Protein AF-C5NNB0-F1 (afdb_monomer_lite)

Radius of gyration: 29.85 Å; chains: 1; bounding box: 109×72×66 Å

pLDDT: mean 82.15, std 13.31, range [29.88, 94.44]

Foldseek 3Di:
DDDDDDDDPDPPVVVVVVVVVVQVVVQVVCCVPANVQWHDDPNWIDFLNHTADVPGDPNNRLVVLQVPDDLQVLVVQLVCLLCVQLPDDPVLVVLVVLLVLLPDDDPVRLVVVLVVCVPPPVCVVVNVSSVVSNVCQVPDPDHNVRSVVVSVVVSLVSCVVSVVVSLVSLLVSQVSSCRSNVHPVSSVCSVLLSLLSRPPDDDPSVVVSVVVLQVLLLVLQVVLQVLQVVLLVVVVVLVCVVPPDKDFDDWDWDRDRFKIKIKTWIWHQDPVRDIFIKIWMWMWGADRSSSSSSKTATQWIAIGGPPDPDGLIQGCGRLDISNCSVVVVSVVVVSVSVVVSVD

Organism: Photobacterium damsela subsp. piscicida (NCBI:txid38294)

Sequence (343 aa):
MIKFLAPVIIVAATGLVGLVNKDAIYEKYLQTQVNKNLVIETGSTKYCGHVIKDNETPEQLVNRVKQQFNGAAAFRQVIDIYENILHDTDEIEAITKKIRDWGWQGDDSLVEDIAKYKDDPYQQDYLAELIALQDYRKSASHNKDELIKERDSLRDALYLAKKPQLEKDISNAISQFSCELDDESFNQEADVILASLNPTLSGEEKKHLEEIVKKRTVQGLKNASVPLETFTKKFYELINDAVAEIKILDSETIVKDQTITNTLSVVSTNSFGKKQRFEVGCVAYAVGINPIFGSASIFNCFFRKSGETLGDSIYLHDLMLVEEFDDENQWNKVKKEVLKEFK

Secondary structure (DSSP, 8-state):
---------SSSHHHHHHHHHHHHHHHHHHHHHT-TTEEEETTEEEETTEEPPTT--HHHHHHHHHHH--HHHHHHHHHHHHHHHSPPPHHHHHHHHHHHHT-SS-HHHHHHHHHHHTT-TT-HHHHHHHHHHHHHHHH-SS-HHHHHHHHH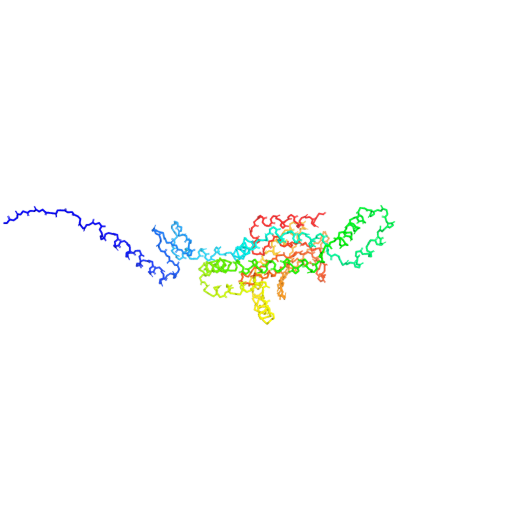HHHHHHHHHHHHHHHHHHHHHHHHHHHHHT-TTHHHHHHHHHHHT-TT--HHHHHHHHHHHHHHHHHHHHHTHHHHHHHHHHHHHHHHHHH--EEEEEEEEEEETTEEEEEEEEEEE-TTS-EEEEEEEEEEEE-TTGGGTT-EEEEEEEEEETT-S--EEEE-TTS-BGGGTT-HHHHHHHHHHHHHHT-

Structure (mmCIF, N/CA/C/O backbone):
data_AF-C5NNB0-F1
#
_entry.id   AF-C5NNB0-F1
#
loop_
_atom_site.group_PDB
_atom_site.id
_atom_site.type_symbol
_atom_site.label_atom_id
_atom_site.label_alt_id
_atom_site.label_comp_id
_atom_site.label_asym_id
_atom_site.label_entity_id
_atom_site.label_seq_id
_atom_site.pdbx_PDB_ins_code
_atom_site.Cartn_x
_atom_site.Cartn_y
_atom_site.Cartn_z
_atom_site.occupancy
_atom_site.B_iso_or_equiv
_atom_site.auth_seq_id
_atom_site.auth_comp_id
_atom_site.auth_asym_id
_atom_site.auth_atom_id
_atom_site.pdbx_PDB_model_num
ATOM 1 N N . MET A 1 1 ? -74.994 38.726 -21.946 1.00 32.72 1 MET A N 1
ATOM 2 C CA . MET A 1 1 ? -74.779 38.056 -20.649 1.00 32.72 1 MET A CA 1
ATOM 3 C C . MET A 1 1 ? -74.599 36.566 -20.933 1.00 32.72 1 MET A C 1
ATOM 5 O O . MET A 1 1 ? -75.476 35.986 -21.551 1.00 32.72 1 MET A O 1
ATOM 9 N N . ILE A 1 2 ? -73.417 36.046 -20.578 1.00 39.19 2 ILE A N 1
ATOM 10 C CA . ILE A 1 2 ? -72.938 34.646 -20.550 1.00 39.19 2 ILE A CA 1
ATOM 11 C C . ILE A 1 2 ? -73.029 33.815 -21.851 1.00 39.19 2 ILE A C 1
ATOM 13 O O . ILE A 1 2 ? -74.087 33.332 -22.238 1.00 39.19 2 ILE A O 1
ATOM 17 N N . LYS A 1 3 ? -71.851 33.517 -22.424 1.00 32.22 3 LYS A N 1
ATOM 18 C CA . LYS A 1 3 ? -71.522 32.222 -23.045 1.00 32.22 3 LYS A CA 1
ATOM 19 C C . LYS A 1 3 ? -70.111 31.814 -22.603 1.00 32.22 3 LYS A C 1
ATOM 21 O O . LYS A 1 3 ? -69.157 32.549 -22.830 1.00 32.22 3 LYS A O 1
ATOM 26 N N . PHE A 1 4 ? -70.025 30.666 -21.935 1.00 44.75 4 PHE A N 1
ATOM 27 C CA . PHE A 1 4 ? -68.800 29.917 -21.653 1.00 44.75 4 PHE A CA 1
ATOM 28 C C . PHE A 1 4 ? -68.125 29.482 -22.962 1.00 44.75 4 PHE A C 1
ATOM 30 O O . PHE A 1 4 ? -68.842 29.040 -23.854 1.00 44.75 4 PHE A O 1
ATOM 37 N N . LEU A 1 5 ? -66.786 29.517 -23.032 1.00 29.88 5 LEU A N 1
ATOM 38 C CA . LEU A 1 5 ? -65.960 28.460 -23.642 1.00 29.88 5 LEU A CA 1
ATOM 39 C C . LEU A 1 5 ? -64.458 28.724 -23.395 1.00 29.88 5 LEU A C 1
ATOM 41 O O . LEU A 1 5 ? -63.857 29.553 -24.068 1.00 29.88 5 LEU A O 1
ATOM 45 N N . ALA A 1 6 ? -63.888 28.027 -22.411 1.00 33.88 6 ALA A N 1
ATOM 46 C CA . ALA A 1 6 ? -62.542 27.431 -22.415 1.00 33.88 6 ALA A CA 1
ATOM 47 C C . ALA A 1 6 ? -62.280 26.821 -21.021 1.00 33.88 6 ALA A C 1
ATOM 49 O O . ALA A 1 6 ? -61.880 27.529 -20.095 1.00 33.88 6 ALA A O 1
ATOM 50 N N . PRO A 1 7 ? -62.583 25.527 -20.834 1.00 39.59 7 PRO A N 1
ATOM 51 C CA . PRO A 1 7 ? -62.215 24.769 -19.651 1.00 39.59 7 PRO A CA 1
ATOM 52 C C . PRO A 1 7 ? -60.831 24.117 -19.842 1.00 39.59 7 PRO A C 1
ATOM 54 O O . PRO A 1 7 ? -60.492 23.696 -20.943 1.00 39.59 7 PRO A O 1
ATOM 57 N N . VAL A 1 8 ? -60.115 23.935 -18.727 1.00 41.56 8 VAL A N 1
ATOM 58 C CA . VAL A 1 8 ? -58.940 23.051 -18.561 1.00 41.56 8 VAL A CA 1
ATOM 59 C C . VAL A 1 8 ? -57.610 23.592 -19.122 1.00 41.56 8 VAL A C 1
ATOM 61 O O . VAL A 1 8 ? -57.552 24.221 -20.167 1.00 41.56 8 VAL A O 1
ATOM 64 N N . ILE A 1 9 ? -56.526 23.266 -18.405 1.00 39.88 9 ILE A N 1
ATOM 65 C CA . ILE A 1 9 ? -55.104 23.595 -18.632 1.00 39.88 9 ILE A CA 1
ATOM 66 C C . ILE A 1 9 ? -54.639 24.909 -17.978 1.00 39.88 9 ILE A C 1
ATOM 68 O O . ILE A 1 9 ? -54.278 25.826 -18.690 1.00 39.88 9 ILE A O 1
ATOM 72 N N . ILE A 1 10 ? -54.599 24.979 -16.633 1.00 34.97 10 ILE A N 1
ATOM 73 C CA . ILE A 1 10 ? -53.409 25.380 -15.827 1.00 34.97 10 ILE A CA 1
ATOM 74 C C . ILE A 1 10 ? -53.537 24.768 -14.407 1.00 34.97 10 ILE A C 1
ATOM 76 O O . ILE A 1 10 ? -53.545 25.462 -13.400 1.00 34.97 10 ILE A O 1
ATOM 80 N N . VAL A 1 11 ? -53.680 23.445 -14.299 1.00 37.16 11 VAL A N 1
ATOM 81 C CA . VAL A 1 11 ? -53.435 22.708 -13.036 1.00 37.16 11 VAL A CA 1
ATOM 82 C C . VAL A 1 11 ? -52.660 21.444 -13.401 1.00 37.16 11 VAL A C 1
ATOM 84 O O . VAL A 1 11 ? -53.158 20.330 -13.347 1.00 37.16 11 VAL A O 1
ATOM 87 N N . ALA A 1 12 ? -51.457 21.656 -13.922 1.00 36.81 12 ALA A N 1
ATOM 88 C CA . ALA A 1 12 ? -50.467 20.608 -14.189 1.00 36.81 12 ALA A CA 1
ATOM 89 C C . ALA A 1 12 ? -49.038 21.183 -14.192 1.00 36.81 12 ALA A C 1
ATOM 91 O O . ALA A 1 12 ? -48.089 20.469 -13.898 1.00 36.81 12 ALA A O 1
ATOM 92 N N . ALA A 1 13 ? -48.879 22.494 -14.428 1.00 37.06 13 ALA A N 1
ATOM 93 C CA . ALA A 1 13 ? -47.578 23.168 -14.396 1.00 37.06 13 ALA A CA 1
ATOM 94 C C . ALA A 1 13 ? -47.176 23.738 -13.016 1.00 37.06 13 ALA A C 1
ATOM 96 O O . ALA A 1 13 ? -46.007 24.030 -12.807 1.00 37.06 13 ALA A O 1
ATOM 97 N N . THR A 1 14 ? -48.091 23.871 -12.047 1.00 39.66 14 THR A N 1
ATOM 98 C CA . THR A 1 14 ? -47.769 24.382 -10.693 1.00 39.66 14 THR A CA 1
ATOM 99 C C . THR A 1 14 ? -47.476 23.283 -9.667 1.00 39.66 14 THR A C 1
ATOM 101 O O . THR A 1 14 ? -46.858 23.563 -8.644 1.00 39.66 14 THR A O 1
ATOM 104 N N . GLY A 1 15 ? -47.847 22.027 -9.946 1.00 35.34 15 GLY A N 1
ATOM 105 C CA . GLY A 1 15 ? -47.514 20.884 -9.085 1.00 35.34 15 GLY A CA 1
ATOM 106 C C . GLY A 1 15 ? -46.036 20.494 -9.160 1.00 35.34 15 GLY A C 1
ATOM 107 O O . GLY A 1 15 ? -45.411 20.246 -8.135 1.00 35.34 15 GLY A O 1
ATOM 108 N N . LEU A 1 16 ? -45.452 20.526 -10.362 1.00 41.12 16 LEU A N 1
ATOM 109 C CA . LEU A 1 16 ? -44.034 20.217 -10.580 1.00 41.12 16 LEU A CA 1
ATOM 110 C C . LEU A 1 16 ? -43.108 21.313 -10.035 1.00 41.12 16 LEU A C 1
ATOM 112 O O . LEU A 1 16 ? -42.125 20.998 -9.378 1.00 41.12 16 LEU A O 1
ATOM 116 N N . VAL A 1 17 ? -43.452 22.594 -10.209 1.00 42.84 17 VAL A N 1
ATOM 117 C CA . VAL A 1 17 ? -42.653 23.709 -9.659 1.00 42.84 17 VAL A CA 1
ATOM 118 C C . VAL A 1 17 ? -42.715 23.742 -8.122 1.00 42.84 17 VAL A C 1
ATOM 120 O O . VAL A 1 17 ? -41.730 24.079 -7.470 1.00 42.84 17 VAL A O 1
ATOM 123 N N . GLY A 1 18 ? -43.847 23.347 -7.525 1.00 45.03 18 GLY A N 1
ATOM 124 C CA . GLY A 1 18 ? -44.001 23.234 -6.071 1.00 45.03 18 GLY A CA 1
ATOM 125 C C . GLY A 1 18 ? -43.240 22.056 -5.448 1.00 45.03 18 GLY A C 1
ATOM 126 O O . GLY A 1 18 ? -42.691 22.206 -4.360 1.00 45.03 18 GLY A O 1
ATOM 127 N N . LEU A 1 19 ? -43.168 20.912 -6.138 1.00 51.91 19 LEU A N 1
ATOM 128 C CA . LEU A 1 19 ? -42.376 19.751 -5.708 1.00 51.91 19 LEU A CA 1
ATOM 129 C C . LEU A 1 19 ? -40.869 20.024 -5.820 1.00 51.91 19 LEU A C 1
ATOM 131 O O . LEU A 1 19 ? -40.153 19.848 -4.841 1.00 51.91 19 LEU A O 1
ATOM 135 N N . VAL A 1 20 ? -40.414 20.571 -6.955 1.00 57.69 20 VAL A N 1
ATOM 136 C CA . VAL A 1 20 ? -38.998 20.918 -7.181 1.00 57.69 20 VAL A CA 1
ATOM 137 C C . VAL A 1 20 ? -38.497 21.948 -6.159 1.00 57.69 20 VAL A C 1
ATOM 139 O O . VAL A 1 20 ? -37.402 21.807 -5.621 1.00 57.69 20 VAL A O 1
ATOM 142 N N . ASN A 1 21 ? -39.310 22.954 -5.817 1.00 62.78 21 ASN A N 1
ATOM 143 C CA . ASN A 1 21 ? -38.933 23.934 -4.794 1.00 62.78 21 ASN A CA 1
ATOM 144 C C . ASN A 1 21 ? -38.933 23.355 -3.374 1.00 62.78 21 ASN A C 1
ATOM 146 O O . ASN A 1 21 ? -38.150 23.804 -2.541 1.00 62.78 21 ASN A O 1
ATOM 150 N N . LYS A 1 22 ? -39.796 22.377 -3.072 1.00 71.25 22 LYS A N 1
ATOM 151 C CA . LYS A 1 22 ? -39.824 21.737 -1.751 1.00 71.25 22 LYS A CA 1
ATOM 152 C C . LYS A 1 22 ? -38.571 20.895 -1.523 1.00 71.25 22 LYS A C 1
ATOM 154 O O . LYS A 1 22 ? -37.980 21.004 -0.450 1.00 71.25 22 LYS A O 1
ATOM 159 N N . ASP A 1 23 ? -38.161 20.122 -2.524 1.00 74.94 23 ASP A N 1
ATOM 160 C CA . ASP A 1 23 ? -36.953 19.300 -2.444 1.00 74.94 23 ASP A CA 1
ATOM 161 C C . ASP A 1 23 ? -35.710 20.187 -2.319 1.00 74.94 23 ASP A C 1
ATOM 163 O O . ASP A 1 23 ? -34.909 19.976 -1.418 1.00 74.94 23 ASP A O 1
ATOM 167 N N . ALA A 1 24 ? -35.615 21.278 -3.089 1.00 78.12 24 ALA A N 1
ATOM 168 C CA . ALA A 1 24 ? -34.512 22.235 -2.968 1.00 78.12 24 ALA A CA 1
ATOM 169 C C . ALA A 1 24 ? -34.447 22.932 -1.590 1.00 78.12 24 ALA A C 1
ATOM 171 O O . ALA A 1 24 ? -33.365 23.147 -1.041 1.00 78.12 24 ALA A O 1
ATOM 172 N N . ILE A 1 25 ? -35.596 23.294 -1.002 1.00 81.50 25 ILE A N 1
ATOM 173 C CA . ILE A 1 25 ? -35.652 23.890 0.345 1.00 81.50 25 ILE A CA 1
ATOM 174 C C . ILE A 1 25 ? -35.250 22.862 1.408 1.00 81.50 25 ILE A C 1
ATOM 176 O O . ILE A 1 25 ? -34.525 23.202 2.345 1.00 81.50 25 ILE A O 1
ATOM 180 N N . TYR A 1 26 ? -35.719 21.620 1.277 1.00 81.88 26 TYR A N 1
ATOM 181 C CA . TYR A 1 26 ? -35.417 20.558 2.229 1.00 81.88 26 TYR A CA 1
ATOM 182 C C . TYR A 1 26 ? -33.955 20.108 2.142 1.00 81.88 26 TYR A C 1
ATOM 184 O O . TYR A 1 26 ? -33.305 19.976 3.176 1.00 81.88 26 TYR A O 1
ATOM 192 N N . GLU A 1 27 ? -33.404 19.981 0.935 1.00 86.00 27 GLU A N 1
ATOM 193 C CA . GLU A 1 27 ? -31.979 19.738 0.710 1.00 86.00 27 GLU A CA 1
ATOM 194 C C . GLU A 1 27 ? -31.141 20.829 1.374 1.00 86.00 27 GLU A C 1
ATOM 196 O O . GLU A 1 27 ? -30.278 20.529 2.193 1.00 86.00 27 GLU A O 1
ATOM 201 N N . LYS A 1 28 ? -31.463 22.104 1.130 1.00 87.56 28 LYS A N 1
ATOM 202 C CA . LYS A 1 28 ? -30.750 23.223 1.755 1.00 87.56 28 LYS A CA 1
ATOM 203 C C . LYS A 1 28 ? -30.838 23.197 3.283 1.00 87.56 28 LYS A C 1
ATOM 205 O O . LYS A 1 28 ? -29.867 23.542 3.959 1.00 87.56 28 LYS A O 1
ATOM 210 N N . TYR A 1 29 ? -31.979 22.796 3.843 1.00 86.44 29 TYR A N 1
ATOM 211 C CA . TYR A 1 29 ? -32.129 22.601 5.285 1.00 86.44 29 TYR A CA 1
ATOM 212 C C . TYR A 1 29 ? -31.199 21.493 5.797 1.00 86.44 29 TYR A C 1
ATOM 214 O O . TYR A 1 29 ? -30.440 21.741 6.731 1.00 86.44 29 TYR A O 1
ATOM 222 N N . LEU A 1 30 ? -31.197 20.318 5.161 1.00 86.69 30 LEU A N 1
ATOM 223 C CA . LEU A 1 30 ? -30.304 19.209 5.514 1.00 86.69 30 LEU A CA 1
ATOM 224 C C . LEU A 1 30 ? -28.825 19.601 5.381 1.00 86.69 30 LEU A C 1
ATOM 226 O O . LEU A 1 30 ? -28.038 19.324 6.283 1.00 86.69 30 LEU A O 1
ATOM 230 N N . GLN A 1 31 ? -28.465 20.324 4.321 1.00 89.44 31 GLN A N 1
ATOM 231 C CA . GLN A 1 31 ? -27.112 20.838 4.105 1.00 89.44 31 GLN A CA 1
ATOM 232 C C . GLN A 1 31 ? -26.670 21.825 5.186 1.00 89.44 31 GLN A C 1
ATOM 234 O O . GLN A 1 31 ? -25.517 21.809 5.609 1.00 89.44 31 GLN A O 1
ATOM 239 N N . THR A 1 32 ? -27.586 22.676 5.653 1.00 88.50 32 THR A N 1
ATOM 240 C CA . THR A 1 32 ? -27.278 23.704 6.658 1.00 88.50 32 THR A CA 1
ATOM 241 C C . THR A 1 32 ? -27.270 23.144 8.081 1.00 88.50 32 THR A C 1
ATOM 243 O O . THR A 1 32 ? -26.506 23.621 8.913 1.00 88.50 32 THR A O 1
ATOM 246 N N . GLN A 1 33 ? -28.153 22.191 8.390 1.00 88.06 33 GLN A N 1
ATOM 247 C CA . GLN A 1 33 ? -28.366 21.707 9.759 1.00 88.06 33 GLN A CA 1
ATOM 248 C C . GLN A 1 33 ? -27.636 20.401 10.075 1.00 88.06 33 GLN A C 1
ATOM 250 O O . GLN A 1 33 ? -27.339 20.160 11.239 1.00 88.06 33 GLN A O 1
ATOM 255 N N . VAL A 1 34 ? -27.367 19.566 9.067 1.00 88.88 34 VAL A N 1
ATOM 256 C CA . VAL A 1 34 ? -26.785 18.231 9.256 1.00 88.88 34 VAL A CA 1
ATOM 257 C C . VAL A 1 34 ? -25.401 18.146 8.623 1.00 88.88 34 VAL A C 1
ATOM 259 O O . VAL A 1 34 ? -24.409 18.023 9.336 1.00 88.88 34 VAL A O 1
ATOM 262 N N . ASN A 1 35 ? -25.315 18.202 7.292 1.00 90.62 35 ASN A N 1
ATOM 263 C CA . ASN A 1 35 ? -24.041 18.148 6.579 1.00 90.62 35 ASN A CA 1
ATOM 264 C C . ASN A 1 35 ? -24.176 18.676 5.144 1.00 90.62 35 ASN A C 1
ATOM 266 O O . ASN A 1 35 ? -25.072 18.254 4.413 1.00 90.62 35 ASN A O 1
ATOM 270 N N . LYS A 1 36 ? -23.237 19.532 4.722 1.00 88.56 36 LYS A N 1
ATOM 271 C CA . LYS A 1 36 ? -23.212 20.201 3.409 1.00 88.56 36 LYS A CA 1
ATOM 272 C C . LYS A 1 36 ? -23.203 19.269 2.188 1.00 88.56 36 LYS A C 1
ATOM 274 O O . LYS A 1 36 ? -23.587 19.712 1.114 1.00 88.56 36 LYS A O 1
ATOM 279 N N . ASN A 1 37 ? -22.798 18.009 2.342 1.00 90.31 37 ASN A N 1
ATOM 280 C CA . ASN A 1 37 ? -22.706 17.025 1.258 1.00 90.31 37 ASN A CA 1
ATOM 281 C C . ASN A 1 37 ? -23.971 16.156 1.113 1.00 90.31 37 ASN A C 1
ATOM 283 O O . ASN A 1 37 ? -23.972 15.185 0.354 1.00 90.31 37 ASN A O 1
ATOM 287 N N . LEU A 1 38 ? -25.042 16.460 1.856 1.00 90.62 38 LEU A N 1
ATOM 288 C CA . LEU A 1 38 ? -26.340 15.809 1.681 1.00 90.62 38 LEU A CA 1
ATOM 289 C C . LEU A 1 38 ? -27.053 16.356 0.440 1.00 90.62 38 LEU A C 1
ATOM 291 O O . LEU A 1 38 ? -27.170 17.568 0.272 1.00 90.62 38 LEU A O 1
ATOM 295 N N . VAL A 1 39 ? -27.565 15.462 -0.401 1.00 91.12 39 VAL A N 1
ATOM 296 C CA . VAL A 1 39 ? -28.261 15.796 -1.656 1.00 91.12 39 VAL A CA 1
ATOM 297 C C . VAL A 1 39 ? -29.570 15.015 -1.742 1.00 91.12 39 VAL A C 1
ATOM 299 O O . VAL A 1 39 ? -29.652 13.889 -1.243 1.00 91.12 39 VAL A O 1
ATOM 302 N N . ILE A 1 40 ? -30.601 15.590 -2.369 1.00 86.06 40 ILE A N 1
ATOM 303 C CA . ILE A 1 40 ? -31.870 14.899 -2.622 1.00 86.06 40 ILE A CA 1
ATOM 304 C C . ILE A 1 40 ? -31.968 14.545 -4.103 1.00 86.06 40 ILE A C 1
ATOM 306 O O . ILE A 1 40 ? -32.160 15.401 -4.961 1.00 86.06 40 ILE A O 1
ATOM 310 N N . GLU A 1 41 ? -31.908 13.250 -4.407 1.00 83.25 41 GLU A N 1
ATOM 311 C CA . GLU A 1 41 ? -32.085 12.742 -5.764 1.00 83.25 41 GLU A CA 1
ATOM 312 C C . GLU A 1 41 ? -33.296 11.818 -5.827 1.00 83.25 41 GLU A C 1
ATOM 314 O O . GLU A 1 41 ? -33.334 10.771 -5.178 1.00 83.25 41 GLU A O 1
ATOM 319 N N . THR A 1 42 ? -34.279 12.180 -6.652 1.00 76.12 42 THR A N 1
ATOM 320 C CA . THR A 1 42 ? -35.451 11.345 -6.983 1.00 76.12 42 THR A CA 1
ATOM 321 C C . THR A 1 42 ? -36.128 10.715 -5.753 1.00 76.12 42 THR A C 1
ATOM 323 O O . THR A 1 42 ? -36.410 9.521 -5.720 1.00 76.12 42 THR A O 1
ATOM 326 N N . GLY A 1 43 ? -36.364 11.518 -4.711 1.00 73.00 43 GLY A N 1
ATOM 327 C CA . GLY A 1 43 ? -37.018 11.077 -3.472 1.00 73.00 43 GLY A CA 1
ATOM 328 C C . GLY A 1 43 ? -36.127 10.296 -2.499 1.00 73.00 43 GLY A C 1
ATOM 329 O O . GLY A 1 43 ? -36.633 9.784 -1.504 1.00 73.00 43 GLY A O 1
ATOM 330 N N . SER A 1 44 ? -34.819 10.218 -2.756 1.00 83.94 44 SER A N 1
ATOM 331 C CA . SER A 1 44 ? -33.836 9.613 -1.857 1.00 83.94 44 SER A CA 1
ATOM 332 C C . SER A 1 44 ? -32.828 10.652 -1.368 1.00 83.94 44 SER A C 1
ATOM 334 O O . SER A 1 44 ? -32.289 11.427 -2.158 1.00 83.94 44 SER A O 1
ATOM 336 N N . THR A 1 45 ? -32.570 10.661 -0.062 1.00 88.50 45 THR A N 1
ATOM 337 C CA . THR A 1 45 ? -31.476 11.443 0.522 1.00 88.50 45 THR A CA 1
ATOM 338 C C . THR A 1 45 ? -30.178 10.663 0.358 1.00 88.50 45 THR A C 1
ATOM 340 O O . THR A 1 45 ? -30.113 9.481 0.711 1.00 88.50 45 THR A O 1
ATOM 343 N N . LYS A 1 46 ? -29.148 11.321 -0.169 1.00 92.56 46 LYS A N 1
ATOM 344 C CA . LYS A 1 46 ? -27.820 10.749 -0.379 1.00 92.56 46 LYS A CA 1
ATOM 345 C C . LYS A 1 46 ? -26.756 11.565 0.335 1.00 92.56 46 LYS A C 1
ATOM 347 O O . LYS A 1 46 ? -26.880 12.779 0.442 1.00 92.56 46 LYS A O 1
ATOM 352 N N . TYR A 1 47 ? -25.700 10.896 0.773 1.00 93.25 47 TYR A N 1
ATOM 353 C CA . TYR A 1 47 ? -24.489 11.498 1.320 1.00 93.25 47 TYR A CA 1
ATOM 354 C C . TYR A 1 47 ? -23.293 10.888 0.597 1.00 93.25 47 TYR A C 1
ATOM 356 O O . TYR A 1 47 ? -23.100 9.676 0.671 1.00 93.25 47 TYR A O 1
ATOM 364 N N . CYS A 1 48 ? -22.532 11.697 -0.144 1.00 92.19 48 CYS A N 1
ATOM 365 C CA . CYS A 1 48 ? -21.380 11.222 -0.925 1.00 92.19 48 CYS A CA 1
ATOM 366 C C . CYS A 1 48 ? -21.725 10.010 -1.817 1.00 92.19 48 CYS A C 1
ATOM 368 O O . CYS A 1 48 ? -21.016 9.014 -1.839 1.00 92.19 48 CYS A O 1
ATOM 370 N N . GLY A 1 49 ? -22.884 1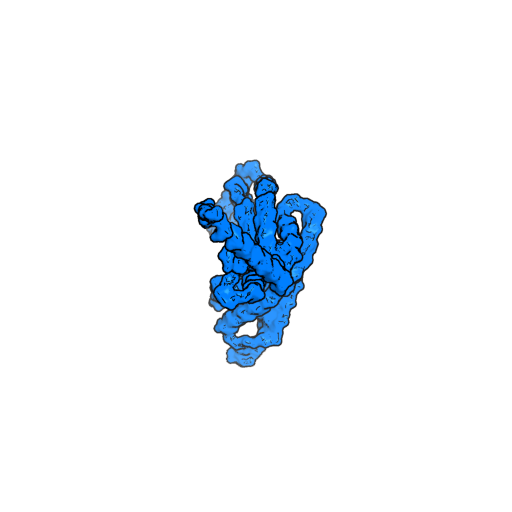0.030 -2.485 1.00 89.50 49 GLY A N 1
ATOM 371 C CA . GLY A 1 49 ? -23.359 8.914 -3.319 1.00 89.50 49 GLY A CA 1
ATOM 372 C C . GLY A 1 49 ? -23.985 7.732 -2.562 1.00 89.50 49 GLY A C 1
ATOM 373 O O . GLY A 1 49 ? -24.698 6.937 -3.177 1.00 89.50 49 GLY A O 1
ATOM 374 N N . HIS A 1 50 ? -23.822 7.640 -1.238 1.00 92.31 50 HIS A N 1
ATOM 375 C CA . HIS A 1 50 ? -24.467 6.619 -0.408 1.00 92.31 50 HIS A CA 1
ATOM 376 C C . HIS A 1 50 ? -25.916 6.984 -0.122 1.00 92.31 50 HIS A C 1
ATOM 378 O O . HIS A 1 50 ? -26.214 8.090 0.327 1.00 92.31 50 HIS A O 1
ATOM 384 N N . VAL A 1 51 ? -26.822 6.038 -0.348 1.00 93.06 51 VAL A N 1
ATOM 385 C CA . VAL A 1 51 ? -28.260 6.235 -0.138 1.00 93.06 51 VAL A CA 1
ATOM 386 C C . VAL A 1 51 ? -28.631 5.959 1.319 1.00 93.06 51 VAL A C 1
ATOM 388 O O . VAL A 1 51 ? -28.086 5.047 1.953 1.00 93.06 51 VAL A O 1
ATOM 391 N N . ILE A 1 52 ? -29.573 6.747 1.838 1.00 91.81 52 ILE A N 1
ATOM 392 C CA . ILE A 1 52 ? -30.211 6.514 3.135 1.00 91.81 52 ILE A CA 1
ATOM 393 C C . ILE A 1 52 ? -30.947 5.163 3.150 1.00 91.81 52 ILE A C 1
ATOM 395 O O . ILE A 1 52 ? -31.630 4.806 2.189 1.00 91.81 52 ILE A O 1
ATOM 399 N N . LYS A 1 53 ? -30.795 4.390 4.227 1.00 92.06 53 LYS A N 1
ATOM 400 C CA . LYS A 1 53 ? -31.517 3.122 4.427 1.00 92.06 53 LYS A CA 1
ATOM 401 C C . LYS A 1 53 ? -32.923 3.357 4.986 1.00 92.06 53 LYS A C 1
ATOM 403 O O . LYS A 1 53 ? -33.224 4.416 5.537 1.00 92.06 53 LYS A O 1
ATOM 408 N N . ASP A 1 54 ? -33.771 2.333 4.914 1.00 88.06 54 ASP A N 1
ATOM 409 C CA . ASP A 1 54 ? -35.089 2.360 5.552 1.00 88.06 54 ASP A CA 1
ATOM 410 C C . ASP A 1 54 ? -34.960 2.631 7.061 1.00 88.06 54 ASP A C 1
ATOM 412 O O . ASP A 1 54 ? -34.229 1.936 7.770 1.00 88.06 54 ASP A O 1
ATOM 416 N N . ASN A 1 55 ? -35.705 3.623 7.558 1.00 88.12 55 ASN A N 1
ATOM 417 C CA . ASN A 1 55 ? -35.697 4.094 8.953 1.00 88.12 55 ASN A CA 1
ATOM 418 C C . ASN A 1 55 ? -34.368 4.702 9.448 1.00 88.12 55 ASN A C 1
ATOM 420 O O . ASN A 1 55 ? -34.209 4.902 10.652 1.00 88.12 55 ASN A O 1
ATOM 424 N N . GLU A 1 56 ? -33.432 5.016 8.553 1.00 91.38 56 GLU A N 1
ATOM 425 C CA . GLU A 1 56 ? -32.213 5.762 8.872 1.00 91.38 56 GLU A CA 1
ATOM 426 C C . GLU A 1 56 ? -32.485 7.275 8.800 1.00 91.38 56 GLU A C 1
ATOM 428 O O . GLU A 1 56 ? -33.175 7.749 7.897 1.00 91.38 56 GLU A O 1
ATOM 433 N N . THR A 1 57 ? -31.963 8.058 9.747 1.00 92.00 57 THR A N 1
ATOM 434 C CA . THR A 1 57 ? -31.970 9.529 9.659 1.00 92.00 57 THR A CA 1
ATOM 435 C C . THR A 1 57 ? -30.783 10.035 8.828 1.00 92.00 57 THR A C 1
ATOM 437 O O . THR A 1 57 ? -29.766 9.349 8.729 1.00 92.00 57 THR A O 1
ATOM 440 N N . PRO A 1 58 ? -30.834 11.252 8.254 1.00 91.38 58 PRO A N 1
ATOM 441 C CA . PRO A 1 58 ? -29.693 11.816 7.523 1.00 91.38 58 PRO A CA 1
ATOM 442 C C . PRO A 1 58 ? -28.399 11.877 8.353 1.00 91.38 58 PRO A C 1
ATOM 444 O O . PRO A 1 58 ? -27.318 11.617 7.836 1.00 91.38 58 PRO A O 1
ATOM 447 N N . GLU A 1 59 ? -28.502 12.149 9.655 1.00 92.56 59 GLU A N 1
ATOM 448 C CA . GLU A 1 59 ? -27.366 12.113 10.588 1.00 92.56 59 GLU A CA 1
ATOM 449 C C . GLU A 1 59 ? -26.813 10.694 10.769 1.00 92.56 59 GLU A C 1
ATOM 451 O O . GLU A 1 59 ? -25.599 10.493 10.795 1.00 92.56 59 GLU A O 1
ATOM 456 N N . GLN A 1 60 ? -27.694 9.694 10.872 1.00 94.44 60 GLN A N 1
ATOM 457 C CA . GLN A 1 60 ? -27.290 8.291 10.951 1.00 94.44 60 GLN A CA 1
ATOM 458 C C . GLN A 1 60 ? -26.608 7.829 9.660 1.00 94.44 60 GLN A C 1
ATOM 460 O O . GLN A 1 60 ? -25.609 7.121 9.750 1.00 94.44 60 GLN A O 1
ATOM 465 N N . LEU A 1 61 ? -27.068 8.292 8.493 1.00 93.88 61 LEU A N 1
ATOM 466 C CA . LEU A 1 61 ? -26.401 8.058 7.211 1.00 93.88 61 LEU A CA 1
ATOM 467 C C . LEU A 1 61 ? -24.970 8.614 7.216 1.00 93.88 61 LEU A C 1
ATOM 469 O O . LEU A 1 61 ? -24.038 7.871 6.913 1.00 93.88 61 LEU A O 1
ATOM 473 N N . VAL A 1 62 ? -24.781 9.885 7.594 1.00 92.69 62 VAL A N 1
ATOM 474 C CA . VAL A 1 62 ? -23.445 10.511 7.670 1.00 92.69 62 VAL A CA 1
ATOM 475 C C . VAL A 1 62 ? -22.533 9.722 8.612 1.00 92.69 62 VAL A C 1
ATOM 477 O O . VAL A 1 62 ? -21.413 9.368 8.244 1.00 92.69 62 VAL A O 1
ATOM 480 N N . ASN A 1 63 ? -23.023 9.390 9.810 1.00 93.50 63 ASN A N 1
ATOM 481 C CA . ASN A 1 63 ? -22.251 8.632 10.795 1.00 93.50 63 ASN A CA 1
ATOM 482 C C . ASN A 1 63 ? -21.900 7.227 10.301 1.00 93.50 63 ASN A C 1
ATOM 484 O O . ASN A 1 63 ? -20.766 6.786 10.481 1.00 93.50 63 ASN A O 1
ATOM 488 N N . ARG A 1 64 ? -22.841 6.531 9.654 1.00 93.38 64 ARG A N 1
ATOM 489 C CA . ARG A 1 64 ? -22.598 5.206 9.084 1.00 93.38 64 ARG A CA 1
ATOM 490 C C . ARG A 1 64 ? -21.533 5.263 7.998 1.00 93.38 64 ARG A C 1
ATOM 492 O O . ARG A 1 64 ? -20.632 4.437 8.025 1.00 93.38 64 ARG A O 1
ATOM 499 N N . VAL A 1 65 ? -21.625 6.202 7.058 1.00 91.50 65 VAL A N 1
ATOM 500 C CA . VAL A 1 65 ? -20.645 6.316 5.965 1.00 91.50 65 VAL A CA 1
ATOM 501 C C . VAL A 1 65 ? -19.249 6.595 6.522 1.00 91.50 65 VAL A C 1
ATOM 503 O O . VAL A 1 65 ? -18.315 5.885 6.164 1.00 91.50 65 VAL A O 1
ATOM 506 N N . LYS A 1 66 ? -19.121 7.511 7.492 1.00 89.25 66 LYS A N 1
ATOM 507 C CA . LYS A 1 66 ? -17.849 7.771 8.191 1.00 89.25 66 LYS A CA 1
ATOM 508 C C . LYS A 1 66 ? -17.290 6.528 8.887 1.00 89.25 66 LYS A C 1
ATOM 510 O O . LYS A 1 66 ? -16.101 6.256 8.792 1.00 89.25 66 LYS A O 1
ATOM 515 N N . GLN A 1 67 ? -18.137 5.765 9.581 1.00 86.12 67 GLN A N 1
ATOM 516 C CA . GLN A 1 67 ? -17.733 4.529 10.269 1.00 86.12 67 GLN A CA 1
ATOM 517 C C . GLN A 1 67 ? -17.373 3.389 9.310 1.00 86.12 67 GLN A C 1
ATOM 519 O O . GLN A 1 67 ? -16.611 2.503 9.680 1.00 86.12 67 GLN A O 1
ATOM 524 N N . GLN A 1 68 ? -17.952 3.383 8.110 1.00 85.69 68 GLN A N 1
ATOM 525 C CA . GLN A 1 68 ? -17.693 2.381 7.078 1.00 85.69 68 GLN A CA 1
ATOM 526 C C . GLN A 1 68 ? -16.469 2.710 6.219 1.00 85.69 68 GLN A C 1
ATOM 528 O O . GLN A 1 68 ? -16.025 1.841 5.469 1.00 85.69 68 GLN A O 1
ATOM 533 N N . PHE A 1 69 ? -15.927 3.929 6.313 1.00 83.12 69 PHE A N 1
ATOM 534 C CA . PHE A 1 69 ? -14.719 4.296 5.591 1.00 83.12 69 PHE A CA 1
ATOM 535 C C . PHE A 1 69 ? -13.555 3.391 6.006 1.00 83.12 69 PHE A C 1
ATOM 537 O O . PHE A 1 69 ? -13.221 3.273 7.186 1.00 83.12 69 PHE A O 1
ATOM 544 N N . ASN A 1 70 ? -12.922 2.767 5.016 1.00 78.12 70 ASN A N 1
ATOM 545 C CA . ASN A 1 70 ? -11.796 1.869 5.212 1.00 78.12 70 ASN A CA 1
ATOM 546 C C . ASN A 1 70 ? -10.576 2.424 4.465 1.00 78.12 70 ASN A C 1
ATOM 548 O O . ASN A 1 70 ? -10.518 2.377 3.236 1.00 78.12 70 ASN A O 1
ATOM 552 N N . GLY A 1 71 ? -9.590 2.922 5.218 1.00 77.31 71 GLY A N 1
ATOM 553 C CA . GLY A 1 71 ? -8.357 3.488 4.663 1.00 77.31 71 GLY A CA 1
ATOM 554 C C . GLY A 1 71 ? -7.558 2.499 3.809 1.00 77.31 71 GLY A C 1
ATOM 555 O O . GLY A 1 71 ? -7.031 2.888 2.771 1.00 77.31 71 GLY A O 1
ATOM 556 N N . ALA A 1 72 ? -7.549 1.210 4.168 1.00 75.88 72 ALA A N 1
ATOM 557 C CA . ALA A 1 72 ? -6.890 0.163 3.388 1.00 75.88 72 ALA A CA 1
ATOM 558 C C . ALA A 1 72 ? -7.589 -0.073 2.037 1.00 75.88 72 ALA A C 1
ATOM 560 O O . ALA A 1 72 ? -6.927 -0.255 1.014 1.00 75.88 72 ALA A O 1
ATOM 561 N N . ALA A 1 73 ? -8.925 -0.025 2.006 1.00 80.38 73 ALA A N 1
ATOM 562 C CA . ALA A 1 73 ? -9.686 -0.109 0.758 1.00 80.38 73 ALA A CA 1
ATOM 563 C C . ALA A 1 73 ? -9.468 1.131 -0.127 1.00 80.38 73 ALA A C 1
ATOM 565 O O . ALA A 1 73 ? -9.249 0.990 -1.328 1.00 80.38 73 ALA A O 1
ATOM 566 N N . ALA A 1 74 ? -9.456 2.326 0.470 1.00 83.50 74 ALA A N 1
ATOM 567 C CA . ALA A 1 74 ? -9.166 3.577 -0.229 1.00 83.50 74 ALA A CA 1
ATOM 568 C C . ALA A 1 74 ? -7.749 3.586 -0.831 1.00 83.50 74 ALA A C 1
ATOM 570 O O . ALA A 1 74 ? -7.566 3.940 -1.996 1.00 83.50 74 ALA A O 1
ATOM 571 N N . PHE A 1 75 ? -6.756 3.117 -0.069 1.00 82.75 75 PHE A N 1
ATOM 572 C CA . PHE A 1 75 ? -5.387 2.928 -0.543 1.00 82.75 75 PHE A CA 1
ATOM 573 C C . PHE A 1 75 ? -5.337 1.987 -1.752 1.00 82.75 75 PHE A C 1
ATOM 575 O O . PHE A 1 75 ? -4.771 2.349 -2.784 1.00 82.75 75 PHE A O 1
ATOM 582 N N . ARG A 1 76 ? -5.968 0.808 -1.661 1.00 81.06 76 ARG A N 1
ATOM 583 C CA . ARG A 1 76 ? -6.020 -0.137 -2.785 1.00 81.06 76 ARG A CA 1
ATOM 584 C C . ARG A 1 76 ? -6.668 0.455 -4.015 1.00 81.06 76 ARG A C 1
ATOM 586 O O . ARG A 1 76 ? -6.129 0.292 -5.094 1.00 81.06 76 ARG A O 1
ATOM 593 N N . GLN A 1 77 ? -7.757 1.197 -3.852 1.00 87.75 77 GLN A N 1
ATOM 594 C CA . GLN A 1 77 ? -8.415 1.843 -4.979 1.00 87.75 77 GLN A CA 1
ATOM 595 C C . GLN A 1 77 ? -7.465 2.790 -5.731 1.00 87.75 77 GLN A C 1
ATOM 597 O O . GLN A 1 77 ? -7.499 2.831 -6.957 1.00 87.75 77 GLN A O 1
ATOM 602 N N . VAL A 1 78 ? -6.591 3.524 -5.033 1.00 89.00 78 VAL A N 1
ATOM 603 C CA . VAL A 1 78 ? -5.576 4.374 -5.683 1.00 89.00 78 VAL A CA 1
ATOM 604 C C . VAL A 1 78 ? -4.534 3.539 -6.432 1.00 89.00 78 VAL A C 1
ATOM 606 O O . VAL A 1 78 ? -4.182 3.889 -7.559 1.00 89.00 78 VAL A O 1
ATOM 609 N N . ILE A 1 79 ? -4.061 2.440 -5.836 1.00 86.56 79 ILE A N 1
ATOM 610 C CA . ILE A 1 79 ? -3.129 1.511 -6.494 1.00 86.56 79 ILE A CA 1
ATOM 611 C C . ILE A 1 79 ? -3.772 0.894 -7.735 1.00 86.56 79 ILE A C 1
ATOM 613 O O . ILE A 1 79 ? -3.185 0.955 -8.810 1.00 86.56 79 ILE A O 1
ATOM 617 N N . ASP A 1 80 ? -5.002 0.401 -7.620 1.00 89.75 80 ASP A N 1
ATOM 618 C CA . ASP A 1 80 ? -5.751 -0.194 -8.722 1.00 89.75 80 ASP A CA 1
ATOM 619 C C . ASP A 1 80 ? -5.938 0.817 -9.859 1.00 89.75 80 ASP A C 1
ATOM 621 O O . ASP A 1 80 ? -5.783 0.469 -11.026 1.00 89.75 80 ASP A O 1
ATOM 625 N N . ILE A 1 81 ? -6.248 2.085 -9.558 1.00 92.19 81 ILE A N 1
ATOM 626 C CA . ILE A 1 81 ? -6.329 3.142 -10.579 1.00 92.19 81 ILE A CA 1
ATOM 627 C C . ILE A 1 81 ? -4.981 3.300 -11.292 1.00 92.19 81 ILE A C 1
ATOM 629 O O . ILE A 1 81 ? -4.940 3.324 -12.524 1.00 92.19 81 ILE A O 1
ATOM 633 N N . TYR A 1 82 ? -3.883 3.390 -10.538 1.00 89.62 82 TYR A N 1
ATOM 634 C CA . TYR A 1 82 ? -2.543 3.543 -11.100 1.00 89.62 82 TYR A CA 1
ATOM 635 C C . TYR A 1 82 ? -2.161 2.353 -11.991 1.00 89.62 82 TYR A C 1
ATOM 637 O O . TYR A 1 82 ? -1.806 2.551 -13.153 1.00 89.62 82 TYR A O 1
ATOM 645 N N . GLU A 1 83 ? -2.294 1.128 -11.484 1.00 88.69 83 GLU A N 1
ATOM 646 C CA . GLU A 1 83 ? -1.937 -0.104 -12.194 1.00 88.69 83 GLU A CA 1
ATOM 647 C C . GLU A 1 83 ? -2.820 -0.344 -13.424 1.00 88.69 83 GLU A C 1
ATOM 649 O O . GLU A 1 83 ? -2.314 -0.731 -14.474 1.00 88.69 83 GLU A O 1
ATOM 654 N N . ASN A 1 84 ? -4.123 -0.052 -13.347 1.00 90.81 84 ASN A N 1
ATOM 655 C CA . ASN A 1 84 ? -5.024 -0.207 -14.492 1.00 90.81 84 ASN A CA 1
ATOM 656 C C . ASN A 1 84 ? -4.737 0.807 -15.609 1.00 90.81 84 ASN A C 1
ATOM 658 O O . ASN A 1 84 ? -4.888 0.489 -16.789 1.00 90.81 84 ASN A O 1
ATOM 662 N N . ILE A 1 85 ? -4.353 2.040 -15.262 1.00 87.25 85 ILE A N 1
ATOM 663 C CA . ILE A 1 85 ? -4.086 3.099 -16.249 1.00 87.25 85 ILE A CA 1
ATOM 664 C C . ILE A 1 85 ? -2.691 2.958 -16.862 1.00 87.25 85 ILE A C 1
ATOM 666 O O . ILE A 1 85 ? -2.515 3.231 -18.054 1.00 87.25 85 ILE A O 1
ATOM 670 N N . LEU A 1 86 ? -1.712 2.562 -16.049 1.00 86.88 86 LEU A N 1
ATOM 671 C CA . LEU A 1 86 ? -0.298 2.481 -16.412 1.00 86.88 86 LEU A CA 1
ATOM 672 C C . LEU A 1 86 ? 0.202 1.044 -16.535 1.00 86.88 86 LEU A C 1
ATOM 674 O O . LEU A 1 86 ? 1.397 0.798 -16.380 1.00 86.88 86 LEU A O 1
ATOM 678 N N . HIS A 1 87 ? -0.694 0.106 -16.836 1.00 88.38 87 HIS A N 1
ATOM 679 C CA . HIS A 1 87 ? -0.300 -1.253 -17.171 1.00 88.38 87 HIS A CA 1
ATOM 680 C C . HIS A 1 87 ? 0.741 -1.226 -18.296 1.00 88.38 87 HIS A C 1
ATOM 682 O O . HIS A 1 87 ? 0.585 -0.497 -19.285 1.00 88.38 87 HIS A O 1
ATOM 688 N N . ASP A 1 88 ? 1.796 -2.026 -18.141 1.00 86.75 88 ASP A N 1
ATOM 689 C CA . ASP A 1 88 ? 2.858 -2.127 -19.134 1.00 86.75 88 ASP A CA 1
ATOM 690 C C . ASP A 1 88 ? 2.264 -2.515 -20.501 1.00 86.75 88 ASP A C 1
ATOM 692 O O . ASP A 1 88 ? 1.341 -3.323 -20.610 1.00 86.75 88 ASP A O 1
ATOM 696 N N . THR A 1 89 ? 2.777 -1.917 -21.571 1.00 90.12 89 THR A N 1
ATOM 697 C CA . THR A 1 89 ? 2.445 -2.355 -22.930 1.00 90.12 89 THR A CA 1
ATOM 698 C C . THR A 1 89 ? 3.217 -3.628 -23.269 1.00 90.12 89 THR A C 1
ATOM 700 O O . THR A 1 89 ? 4.278 -3.871 -22.694 1.00 90.12 89 THR A O 1
ATOM 703 N N . ASP A 1 90 ? 2.771 -4.381 -24.280 1.00 93.19 90 ASP A N 1
ATOM 704 C CA . ASP A 1 90 ? 3.493 -5.556 -24.799 1.00 93.19 90 ASP A CA 1
ATOM 705 C C . ASP A 1 90 ? 4.985 -5.270 -25.076 1.00 93.19 90 ASP A C 1
ATOM 707 O O . ASP A 1 90 ? 5.850 -6.128 -24.898 1.00 93.19 90 ASP A O 1
ATOM 711 N N . GLU A 1 91 ? 5.306 -4.045 -25.501 1.00 88.88 91 GLU A N 1
ATOM 712 C CA . GLU A 1 91 ? 6.676 -3.590 -25.743 1.00 88.88 91 GLU A CA 1
ATOM 713 C C . GLU A 1 91 ? 7.486 -3.463 -24.442 1.00 88.88 91 GLU A C 1
ATOM 715 O O . GLU A 1 91 ? 8.597 -3.993 -24.341 1.00 88.88 91 GLU A O 1
ATOM 720 N N . ILE A 1 92 ? 6.913 -2.824 -23.417 1.00 91.31 92 ILE A N 1
ATOM 721 C CA . ILE A 1 92 ? 7.538 -2.681 -22.096 1.00 91.31 92 ILE A CA 1
ATOM 722 C C . ILE A 1 92 ? 7.680 -4.053 -21.422 1.00 91.31 92 ILE A C 1
ATOM 724 O O . ILE A 1 92 ? 8.719 -4.342 -20.817 1.00 91.31 92 ILE A O 1
ATOM 728 N N . GLU A 1 93 ? 6.686 -4.930 -21.563 1.00 92.25 93 GLU A N 1
ATOM 729 C CA . GLU A 1 93 ? 6.737 -6.307 -21.068 1.00 92.25 93 GLU A CA 1
ATOM 730 C C . GLU A 1 93 ? 7.841 -7.115 -21.756 1.00 92.25 93 GLU A C 1
ATOM 732 O O . GLU A 1 93 ? 8.608 -7.819 -21.090 1.00 92.25 93 GLU A O 1
ATOM 737 N N . ALA A 1 94 ? 7.985 -6.981 -23.078 1.00 90.44 94 ALA A N 1
ATOM 738 C CA . ALA A 1 94 ? 9.033 -7.656 -23.834 1.00 90.44 94 ALA A CA 1
ATOM 739 C C . ALA A 1 94 ? 10.437 -7.224 -23.381 1.00 90.44 94 ALA A C 1
ATOM 741 O O . ALA A 1 94 ? 11.321 -8.072 -23.224 1.00 90.44 94 ALA A O 1
ATOM 742 N N . ILE A 1 95 ? 10.657 -5.931 -23.123 1.00 90.69 95 ILE A N 1
ATOM 743 C CA . ILE A 1 95 ? 11.936 -5.432 -22.592 1.00 90.69 95 ILE A CA 1
ATOM 744 C C . ILE A 1 95 ? 12.138 -5.897 -21.146 1.00 90.69 95 ILE A C 1
ATOM 746 O O . ILE A 1 95 ? 13.217 -6.372 -20.790 1.00 90.69 95 ILE A O 1
ATOM 750 N N . THR A 1 96 ? 11.094 -5.850 -20.317 1.00 91.19 96 THR A N 1
ATOM 751 C CA . THR A 1 96 ? 11.138 -6.337 -18.930 1.00 91.19 96 THR A CA 1
ATOM 752 C C . THR A 1 96 ? 11.505 -7.818 -18.862 1.00 91.19 96 THR A C 1
ATOM 754 O O . THR A 1 96 ? 12.301 -8.219 -18.009 1.00 91.19 96 THR A O 1
ATOM 757 N N . LYS A 1 97 ? 10.997 -8.629 -19.795 1.00 90.25 97 LYS A N 1
ATOM 758 C CA . LYS A 1 97 ? 11.395 -10.029 -19.944 1.00 90.25 97 LYS A CA 1
ATOM 759 C C . LYS A 1 97 ? 12.878 -10.157 -20.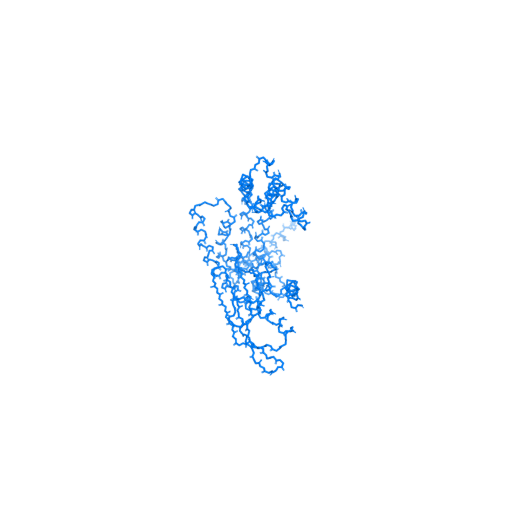295 1.00 90.25 97 LYS A C 1
ATOM 761 O O . LYS A 1 97 ? 13.580 -10.879 -19.600 1.00 90.25 97 LYS A O 1
ATOM 766 N N . LYS A 1 98 ? 13.388 -9.397 -21.273 1.00 88.69 98 LYS A N 1
ATOM 767 C CA . LYS A 1 98 ? 14.826 -9.403 -21.620 1.00 88.69 98 LYS A CA 1
ATOM 768 C C . LYS A 1 98 ? 15.725 -9.027 -20.436 1.00 88.69 98 LYS A C 1
ATOM 770 O O . LYS A 1 98 ? 16.792 -9.616 -20.280 1.00 88.69 98 LYS A O 1
ATOM 775 N N . ILE A 1 99 ? 15.303 -8.075 -19.597 1.00 88.06 99 ILE A N 1
ATOM 776 C CA . ILE A 1 99 ? 16.018 -7.686 -18.366 1.00 88.06 99 ILE A CA 1
ATOM 777 C C . ILE A 1 99 ? 15.999 -8.824 -17.339 1.00 88.06 99 ILE A C 1
ATOM 779 O O . ILE A 1 99 ? 17.009 -9.072 -16.681 1.00 88.06 99 ILE A O 1
ATOM 783 N N . ARG A 1 100 ? 14.861 -9.512 -17.183 1.00 86.75 100 ARG A N 1
ATOM 784 C CA . ARG A 1 100 ? 14.729 -10.667 -16.284 1.00 86.75 100 ARG A CA 1
ATOM 785 C C . ARG A 1 100 ? 15.615 -11.824 -16.738 1.00 86.75 100 ARG A C 1
ATOM 787 O O . ARG A 1 100 ? 16.351 -12.363 -15.917 1.00 86.75 100 ARG A O 1
ATOM 794 N N . ASP A 1 101 ? 15.587 -12.132 -18.032 1.00 84.25 101 ASP A N 1
ATOM 795 C CA . ASP A 1 101 ? 16.407 -13.168 -18.667 1.00 84.25 101 ASP A CA 1
ATOM 796 C C . ASP A 1 101 ? 17.908 -12.832 -18.570 1.00 84.25 101 ASP A C 1
ATOM 798 O O . ASP A 1 101 ? 18.744 -13.728 -18.552 1.00 84.25 101 ASP A O 1
ATOM 802 N N . TRP A 1 102 ? 18.265 -11.549 -18.404 1.00 85.00 102 TRP A N 1
ATOM 803 C CA . TRP A 1 102 ? 19.633 -11.128 -18.085 1.00 85.00 102 TRP A CA 1
ATOM 804 C C . TRP A 1 102 ? 20.124 -11.638 -16.725 1.00 85.00 102 TRP A C 1
ATOM 806 O O . TRP A 1 102 ? 21.330 -11.742 -16.513 1.00 85.00 102 TRP A O 1
ATOM 816 N N . GLY A 1 103 ? 19.229 -11.943 -15.784 1.00 81.69 103 GLY A N 1
ATOM 817 C CA . GLY A 1 103 ? 19.573 -12.377 -14.432 1.00 81.69 103 GLY A CA 1
ATOM 818 C C . GLY A 1 103 ? 20.040 -11.244 -13.503 1.00 81.69 103 GLY A C 1
ATOM 819 O O . GLY A 1 103 ? 20.283 -10.100 -13.906 1.00 81.69 103 GLY A O 1
ATOM 820 N N . TRP A 1 104 ? 20.135 -11.554 -12.209 1.00 79.50 104 TRP A N 1
ATOM 821 C CA . TRP A 1 104 ? 20.499 -10.600 -11.149 1.00 79.50 104 TRP A CA 1
ATOM 822 C C . TRP A 1 104 ? 22.009 -10.540 -10.867 1.00 79.50 104 TRP A C 1
ATOM 824 O O . TRP A 1 104 ? 22.490 -9.522 -10.378 1.00 79.50 104 TRP A O 1
ATOM 834 N N . GLN A 1 105 ? 22.747 -11.600 -11.200 1.00 79.12 105 GLN A N 1
ATOM 835 C CA . GLN A 1 105 ? 24.186 -11.733 -10.959 1.00 79.12 105 GLN A CA 1
ATOM 836 C C . GLN A 1 105 ? 25.004 -10.821 -11.888 1.00 79.12 105 GLN A C 1
ATOM 838 O O . GLN A 1 105 ? 24.676 -10.691 -13.071 1.00 79.12 105 GLN A O 1
ATOM 843 N N . GLY A 1 106 ? 26.091 -10.234 -11.381 1.00 81.06 106 GLY A N 1
ATOM 844 C CA . GLY A 1 106 ? 27.062 -9.496 -12.202 1.00 81.06 106 GLY A CA 1
ATOM 845 C C . GLY A 1 106 ? 27.859 -10.415 -13.136 1.00 81.06 106 GLY A C 1
ATOM 846 O O . GLY A 1 106 ? 27.904 -11.625 -12.920 1.00 81.06 106 GLY A O 1
ATOM 847 N N . ASP A 1 107 ? 28.479 -9.857 -14.179 1.00 83.31 107 ASP A N 1
ATOM 848 C CA . ASP A 1 107 ? 29.241 -10.643 -15.165 1.00 83.31 107 ASP A CA 1
ATOM 849 C C . ASP A 1 107 ? 30.429 -11.388 -14.533 1.00 83.31 107 ASP A C 1
ATOM 851 O O . ASP A 1 107 ? 30.612 -12.574 -14.803 1.00 83.31 107 ASP A O 1
ATOM 855 N N . ASP A 1 108 ? 31.171 -10.746 -13.627 1.00 85.06 108 ASP A N 1
ATOM 856 C CA . ASP A 1 108 ? 32.301 -11.379 -12.930 1.00 85.06 108 ASP A CA 1
ATOM 857 C C . ASP A 1 108 ? 31.841 -12.534 -12.025 1.00 85.06 108 ASP A C 1
ATOM 859 O O . ASP A 1 108 ? 32.397 -13.630 -12.077 1.00 85.06 108 ASP A O 1
ATOM 863 N N . SER A 1 109 ? 30.754 -12.330 -11.270 1.00 86.38 109 SER A N 1
ATOM 864 C CA . SER A 1 109 ? 30.146 -13.370 -10.425 1.00 86.38 109 SER A CA 1
ATOM 865 C C . SER A 1 109 ? 29.679 -14.571 -11.247 1.00 86.38 109 SER A C 1
ATOM 867 O O . SER A 1 109 ? 29.821 -15.706 -10.804 1.00 86.38 109 SER A O 1
ATOM 869 N N . LEU A 1 110 ? 29.143 -14.334 -12.448 1.00 88.56 110 LEU A N 1
ATOM 870 C CA . LEU A 1 110 ? 28.719 -15.401 -13.351 1.00 88.56 110 LEU A CA 1
ATOM 871 C C . LEU A 1 110 ? 29.920 -16.223 -13.847 1.00 88.56 110 LEU A C 1
ATOM 873 O O . LEU A 1 110 ? 29.838 -17.446 -13.935 1.00 88.56 110 LEU A O 1
ATOM 877 N N . VAL A 1 111 ? 31.050 -15.576 -14.148 1.00 89.88 111 VAL A N 1
ATOM 878 C CA . VAL A 1 111 ? 32.292 -16.267 -14.535 1.00 89.88 111 VAL A CA 1
ATOM 879 C C . VAL A 1 111 ? 32.848 -17.099 -13.377 1.00 89.88 111 VAL A C 1
ATOM 881 O O . VAL A 1 111 ? 33.246 -18.247 -13.590 1.00 89.88 111 VAL A O 1
ATOM 884 N N . GLU A 1 112 ? 32.857 -16.547 -12.164 1.00 90.06 112 GLU A N 1
ATOM 885 C CA . GLU A 1 112 ? 33.305 -17.245 -10.955 1.00 90.06 112 GLU A CA 1
ATOM 886 C C . GLU A 1 112 ? 32.430 -18.463 -10.634 1.00 90.06 112 GLU A C 1
ATOM 888 O O . GLU A 1 112 ? 32.962 -19.545 -10.375 1.00 90.06 112 GLU A O 1
ATOM 893 N N . ASP A 1 113 ? 31.104 -18.327 -10.720 1.00 88.81 113 ASP A N 1
ATOM 894 C CA . ASP A 1 113 ? 30.172 -19.432 -10.487 1.00 88.81 113 ASP A CA 1
ATOM 895 C C . ASP A 1 113 ? 30.339 -20.541 -11.538 1.00 88.81 113 ASP A C 1
ATOM 897 O O . ASP A 1 113 ? 30.432 -21.718 -11.183 1.00 88.81 113 ASP A O 1
ATOM 901 N N . ILE A 1 114 ? 30.478 -20.196 -12.824 1.00 90.62 114 ILE A N 1
ATOM 902 C CA . ILE A 1 114 ? 30.760 -21.188 -13.876 1.00 90.62 114 ILE A CA 1
ATOM 903 C C . ILE A 1 114 ? 32.069 -21.927 -13.582 1.00 90.62 114 ILE A C 1
ATOM 905 O O . ILE A 1 114 ? 32.117 -23.152 -13.684 1.00 90.62 114 ILE A O 1
ATOM 909 N N . ALA A 1 115 ? 33.131 -21.212 -13.195 1.00 91.19 115 ALA A N 1
ATOM 910 C CA . ALA A 1 115 ? 34.416 -21.826 -12.868 1.00 91.19 115 ALA A CA 1
ATOM 911 C C . ALA A 1 115 ? 34.322 -22.760 -11.650 1.00 91.19 115 ALA A C 1
ATOM 913 O O . ALA A 1 115 ? 34.943 -23.822 -11.646 1.00 91.19 115 ALA A O 1
ATOM 914 N N . LYS A 1 116 ? 33.522 -22.388 -10.646 1.00 91.44 116 LYS A N 1
ATOM 915 C CA . LYS A 1 116 ? 33.305 -23.161 -9.420 1.00 91.44 116 LYS A CA 1
ATOM 916 C C . LYS A 1 116 ? 32.589 -24.489 -9.673 1.00 91.44 116 LYS A C 1
ATOM 918 O O . LYS A 1 116 ? 32.977 -25.495 -9.085 1.00 91.44 116 LYS A O 1
ATOM 923 N N . TYR A 1 117 ? 31.557 -24.500 -10.518 1.00 90.56 117 TYR A N 1
ATOM 924 C CA . TYR A 1 117 ? 30.726 -25.692 -10.749 1.00 90.56 117 TYR A CA 1
ATOM 925 C C . TYR A 1 117 ? 31.164 -26.535 -11.949 1.00 90.56 117 TYR A C 1
ATOM 927 O O . TYR A 1 117 ? 30.635 -27.626 -12.149 1.00 90.56 117 TYR A O 1
ATOM 935 N N . LYS A 1 118 ? 32.150 -26.070 -12.727 1.00 89.69 118 LYS A N 1
ATOM 936 C CA . LYS A 1 118 ? 32.624 -26.735 -13.949 1.00 89.69 118 LYS A CA 1
ATOM 937 C C . LYS A 1 118 ? 32.964 -28.216 -13.760 1.00 89.69 118 LYS A C 1
ATOM 939 O O . LYS A 1 118 ? 32.644 -29.026 -14.626 1.00 89.69 118 LYS A O 1
ATOM 944 N N . ASP A 1 119 ? 33.591 -28.548 -12.637 1.00 89.69 119 ASP A N 1
ATOM 945 C CA . ASP A 1 119 ? 34.076 -29.898 -12.341 1.00 89.69 119 ASP A CA 1
ATOM 946 C C . ASP A 1 119 ? 33.197 -30.638 -11.308 1.00 89.69 119 ASP A C 1
ATOM 948 O O . ASP A 1 119 ? 33.559 -31.728 -10.866 1.00 89.69 119 ASP A O 1
ATOM 952 N N . ASP A 1 120 ? 32.046 -30.071 -10.915 1.00 88.12 120 ASP A N 1
ATOM 953 C CA . ASP A 1 120 ? 31.125 -30.691 -9.955 1.00 88.12 120 ASP A CA 1
ATOM 954 C C . ASP A 1 120 ? 30.075 -31.561 -10.682 1.00 88.12 120 ASP A C 1
ATOM 956 O O . ASP A 1 120 ? 29.158 -31.032 -11.323 1.00 88.12 120 ASP A O 1
ATOM 960 N N . PRO A 1 121 ? 30.152 -32.905 -10.593 1.00 84.50 121 PRO A N 1
ATOM 961 C CA . PRO A 1 121 ? 29.228 -33.798 -11.290 1.00 84.50 121 PRO A CA 1
ATOM 962 C C . PRO A 1 121 ? 27.791 -33.728 -10.751 1.00 84.50 121 PRO A C 1
ATOM 964 O O . PRO A 1 121 ? 26.877 -34.198 -11.424 1.00 84.50 121 PRO A O 1
ATOM 967 N N . TYR A 1 122 ? 27.571 -33.146 -9.568 1.00 86.31 122 TYR A N 1
ATOM 968 C CA . TYR A 1 122 ? 26.245 -33.012 -8.962 1.00 86.31 122 TYR A CA 1
ATOM 969 C C . TYR A 1 122 ? 25.533 -31.708 -9.346 1.00 86.31 122 TYR A C 1
ATOM 971 O O . TYR A 1 122 ? 24.365 -31.542 -9.004 1.00 86.31 122 TYR A O 1
ATOM 979 N N . GLN A 1 123 ? 26.209 -30.795 -10.053 1.00 91.25 123 GLN A N 1
ATOM 980 C CA . GLN A 1 123 ? 25.694 -29.462 -10.405 1.00 91.25 123 GLN A CA 1
ATOM 981 C C . GLN A 1 123 ? 25.619 -29.227 -11.922 1.00 91.25 123 GLN A C 1
ATOM 983 O O . GLN A 1 123 ? 25.600 -28.086 -12.375 1.00 91.25 123 GLN A O 1
ATOM 988 N N . GLN A 1 124 ? 25.579 -30.292 -12.728 1.00 87.00 124 GLN A N 1
ATOM 989 C CA . GLN A 1 124 ? 25.652 -30.190 -14.193 1.00 87.00 124 GLN A CA 1
ATOM 990 C C . GLN A 1 124 ? 24.470 -29.430 -14.815 1.00 87.00 124 GLN A C 1
ATOM 992 O O . GLN A 1 124 ? 24.678 -28.653 -15.745 1.00 87.00 124 GLN A O 1
ATOM 997 N N . ASP A 1 125 ? 23.259 -29.587 -14.275 1.00 86.19 125 ASP A N 1
ATOM 998 C CA . ASP A 1 125 ? 22.079 -28.854 -14.754 1.00 86.19 125 ASP A CA 1
ATOM 999 C C . ASP A 1 125 ? 22.198 -27.352 -14.451 1.00 86.19 125 ASP A C 1
ATOM 1001 O O . ASP A 1 125 ? 22.014 -26.517 -15.334 1.00 86.19 125 ASP A O 1
ATOM 1005 N N . TYR A 1 126 ? 22.613 -27.001 -13.230 1.00 88.38 126 TYR A N 1
ATOM 1006 C CA . TYR A 1 126 ? 22.838 -25.610 -12.832 1.00 88.38 126 TYR A CA 1
ATOM 1007 C C . TYR A 1 126 ? 23.984 -24.962 -13.625 1.00 88.38 126 TYR A C 1
ATOM 1009 O O . TYR A 1 126 ? 23.881 -23.825 -14.079 1.00 88.38 126 TYR A O 1
ATOM 1017 N N . LEU A 1 127 ? 25.066 -25.704 -13.876 1.00 89.00 127 LEU A N 1
ATOM 1018 C CA . LEU A 1 127 ? 26.155 -25.259 -14.743 1.00 89.00 127 LEU A CA 1
ATOM 1019 C C . LEU A 1 127 ? 25.664 -24.971 -16.172 1.00 89.00 127 LEU A C 1
ATOM 1021 O O . LEU A 1 127 ? 26.072 -23.970 -16.764 1.00 89.00 127 LEU A O 1
ATOM 1025 N N . ALA A 1 128 ? 24.782 -25.810 -16.725 1.00 88.62 128 ALA A N 1
ATOM 1026 C CA . ALA A 1 128 ? 24.201 -25.590 -18.047 1.00 88.62 128 ALA A CA 1
ATOM 1027 C C . ALA A 1 128 ? 23.343 -24.312 -18.096 1.00 88.62 128 ALA A C 1
ATOM 1029 O O . ALA A 1 128 ? 23.424 -23.569 -19.076 1.00 88.62 128 ALA A O 1
ATOM 1030 N N . GLU A 1 129 ? 22.589 -24.011 -17.034 1.00 88.38 129 GLU A N 1
ATOM 1031 C CA . GLU A 1 129 ? 21.834 -22.756 -16.904 1.00 88.38 129 GLU A CA 1
ATOM 1032 C C . GLU A 1 129 ? 22.757 -21.528 -16.889 1.00 88.38 129 GLU A C 1
ATOM 1034 O O . GLU A 1 129 ? 22.513 -20.561 -17.615 1.00 88.38 129 GLU A O 1
ATOM 1039 N N . LEU A 1 130 ? 23.854 -21.572 -16.124 1.00 89.75 130 LEU A N 1
ATOM 1040 C CA . LEU A 1 130 ? 24.827 -20.475 -16.063 1.00 89.75 130 LEU A CA 1
ATOM 1041 C C . LEU A 1 130 ? 25.536 -20.250 -17.407 1.00 89.75 130 LEU A C 1
ATOM 1043 O O . LEU A 1 130 ? 25.746 -19.106 -17.817 1.00 89.75 130 LEU A O 1
ATOM 1047 N N . ILE A 1 131 ? 25.885 -21.327 -18.118 1.00 89.50 131 ILE A N 1
ATOM 1048 C CA . ILE A 1 131 ? 26.491 -21.243 -19.455 1.00 89.50 131 ILE A CA 1
ATOM 1049 C C . ILE A 1 131 ? 25.495 -20.651 -20.457 1.00 89.50 131 ILE A C 1
ATOM 1051 O O . ILE A 1 131 ? 25.850 -19.726 -21.186 1.00 89.50 131 ILE A O 1
ATOM 1055 N N . ALA A 1 132 ? 24.242 -21.115 -20.454 1.00 88.06 132 ALA A N 1
ATOM 1056 C CA . ALA A 1 132 ? 23.197 -20.567 -21.315 1.00 88.06 132 ALA A CA 1
ATOM 1057 C C . ALA A 1 132 ? 22.962 -19.070 -21.047 1.00 88.06 132 ALA A C 1
ATOM 1059 O O . ALA A 1 132 ? 22.822 -18.286 -21.988 1.00 88.06 132 ALA A O 1
ATOM 1060 N N . LEU A 1 133 ? 22.989 -18.653 -19.775 1.00 88.69 133 LEU A N 1
ATOM 1061 C CA . LEU A 1 133 ? 22.913 -17.246 -19.383 1.00 88.69 133 LEU A CA 1
ATOM 1062 C C . LEU A 1 133 ? 24.110 -16.440 -19.908 1.00 88.69 133 LEU A C 1
ATOM 1064 O O . LEU A 1 133 ? 23.937 -15.346 -20.448 1.00 88.69 133 LEU A O 1
ATOM 1068 N N . GLN A 1 134 ? 25.326 -16.976 -19.783 1.00 89.00 134 GLN A N 1
ATOM 1069 C CA . GLN A 1 134 ? 26.531 -16.327 -20.297 1.00 89.00 134 GLN A CA 1
ATOM 1070 C C . GLN A 1 134 ? 26.491 -16.180 -21.830 1.00 89.00 134 GLN A C 1
ATOM 1072 O O . GLN A 1 134 ? 26.868 -15.130 -22.356 1.00 89.00 134 GLN A O 1
ATOM 1077 N N . ASP A 1 135 ? 26.016 -17.194 -22.552 1.00 87.94 135 ASP A N 1
ATOM 1078 C CA . ASP A 1 135 ? 25.901 -17.172 -24.014 1.00 87.94 135 ASP A CA 1
ATOM 1079 C C . ASP A 1 135 ? 24.802 -16.218 -24.497 1.00 87.94 135 ASP A C 1
ATOM 1081 O O . ASP A 1 135 ? 24.999 -15.487 -25.475 1.00 87.94 135 ASP A O 1
ATOM 1085 N N . TYR A 1 136 ? 23.680 -16.140 -23.776 1.00 85.62 136 TYR A N 1
ATOM 1086 C CA . TYR A 1 136 ? 22.670 -15.106 -23.997 1.00 85.62 136 TYR A CA 1
ATOM 1087 C C . TYR A 1 136 ? 23.280 -13.705 -23.860 1.00 85.62 136 TYR A C 1
ATOM 1089 O O . TYR A 1 136 ? 23.159 -12.901 -24.781 1.00 85.62 136 TYR A O 1
ATOM 1097 N N . ARG A 1 137 ? 24.023 -13.419 -22.779 1.00 86.81 137 ARG A N 1
ATOM 1098 C CA . ARG A 1 137 ? 24.660 -12.102 -22.573 1.00 86.81 137 ARG A CA 1
ATOM 1099 C C . ARG A 1 137 ? 25.672 -11.745 -23.664 1.00 86.81 137 ARG A C 1
ATOM 1101 O O . ARG A 1 137 ? 25.715 -10.598 -24.093 1.00 86.81 137 ARG A O 1
ATOM 1108 N N . LYS A 1 138 ? 26.462 -12.714 -24.146 1.00 85.38 138 LYS A N 1
ATOM 1109 C CA . LYS A 1 138 ? 27.425 -12.507 -25.248 1.00 85.38 138 LYS A CA 1
ATOM 1110 C C . LYS A 1 138 ? 26.756 -12.239 -26.597 1.00 85.38 138 LYS A C 1
ATOM 1112 O O . LYS A 1 138 ? 27.358 -11.589 -27.447 1.00 85.38 138 LYS A O 1
ATOM 1117 N N . SER A 1 139 ? 25.564 -12.792 -26.818 1.00 82.62 139 SER A N 1
ATOM 1118 C CA . SER A 1 139 ? 24.822 -12.673 -28.080 1.00 82.62 139 SER A CA 1
ATOM 1119 C C . SER A 1 139 ? 23.744 -11.583 -28.064 1.00 82.62 139 SER A C 1
ATOM 1121 O O . SER A 1 139 ? 23.201 -11.248 -29.118 1.00 82.62 139 SER A O 1
ATOM 1123 N N . ALA A 1 140 ? 23.449 -11.006 -26.897 1.00 82.06 140 ALA A N 1
ATOM 1124 C CA . ALA A 1 140 ? 22.497 -9.918 -26.735 1.00 82.06 140 ALA A CA 1
ATOM 1125 C C . ALA A 1 140 ? 22.991 -8.624 -27.405 1.00 82.06 140 ALA A C 1
ATOM 1127 O O . ALA A 1 140 ? 24.152 -8.238 -27.293 1.00 82.06 140 ALA A O 1
ATOM 1128 N N . SER A 1 141 ? 22.084 -7.930 -28.097 1.00 78.62 141 SER A N 1
ATOM 1129 C CA . SER A 1 141 ? 22.395 -6.714 -28.864 1.00 78.62 141 SER A CA 1
ATOM 1130 C C . SER A 1 141 ? 22.456 -5.426 -28.034 1.00 78.62 141 SER A C 1
ATOM 1132 O O . SER A 1 141 ? 22.956 -4.424 -28.528 1.00 78.62 141 SER A O 1
ATOM 1134 N N . HIS A 1 142 ? 21.915 -5.439 -26.817 1.00 80.75 142 HIS A N 1
ATOM 1135 C CA . HIS A 1 142 ? 21.882 -4.314 -25.875 1.00 80.75 142 HIS A CA 1
ATOM 1136 C C . HIS A 1 142 ? 22.322 -4.830 -24.525 1.00 80.75 142 HIS A C 1
ATOM 1138 O O . HIS A 1 142 ? 21.892 -5.927 -24.201 1.00 80.75 142 HIS A O 1
ATOM 1144 N N . ASN A 1 143 ? 23.094 -4.080 -23.739 1.00 86.69 143 ASN A N 1
ATOM 1145 C CA . ASN A 1 143 ? 23.408 -4.478 -22.361 1.00 86.69 143 ASN A CA 1
ATOM 1146 C C . ASN A 1 143 ? 22.213 -4.256 -21.403 1.00 86.69 143 ASN A C 1
ATOM 1148 O O . ASN A 1 143 ? 21.229 -3.597 -21.744 1.00 86.69 143 ASN A O 1
ATOM 1152 N N . LYS A 1 144 ? 22.287 -4.802 -20.180 1.00 87.56 144 LYS A N 1
ATOM 1153 C CA . LYS A 1 144 ? 21.206 -4.687 -19.183 1.00 87.56 144 LYS A CA 1
ATOM 1154 C C . LYS A 1 144 ? 20.830 -3.236 -18.873 1.00 87.56 144 LYS A C 1
ATOM 1156 O O . LYS A 1 144 ? 19.646 -2.936 -18.739 1.00 87.56 144 LYS A O 1
ATOM 1161 N N . ASP A 1 145 ? 21.816 -2.352 -18.768 1.00 89.69 145 ASP A N 1
ATOM 1162 C CA . ASP A 1 145 ? 21.593 -0.945 -18.427 1.00 89.69 145 ASP A CA 1
ATOM 1163 C C . ASP A 1 145 ? 20.909 -0.186 -19.568 1.00 89.69 145 ASP A C 1
ATOM 1165 O O . ASP A 1 145 ? 20.065 0.673 -19.321 1.00 89.69 145 ASP A O 1
ATOM 1169 N N . GLU A 1 146 ? 21.238 -0.512 -20.817 1.00 90.38 146 GLU A N 1
ATOM 1170 C CA . GLU A 1 146 ? 20.551 -0.001 -22.004 1.00 90.38 146 GLU A CA 1
ATOM 1171 C C . GLU A 1 146 ? 19.091 -0.450 -22.029 1.00 90.38 146 GLU A C 1
ATOM 1173 O O . GLU A 1 146 ? 18.213 0.390 -22.205 1.00 90.38 146 GLU A O 1
ATOM 1178 N N . LEU A 1 147 ? 18.817 -1.730 -21.753 1.00 90.00 147 LEU A N 1
ATOM 1179 C CA . LEU A 1 147 ? 17.445 -2.241 -21.663 1.00 90.00 147 LEU A CA 1
ATOM 1180 C C . LEU A 1 147 ? 16.653 -1.576 -20.528 1.00 90.00 147 LEU A C 1
ATOM 1182 O O . LEU A 1 147 ? 15.479 -1.260 -20.703 1.00 90.00 147 LEU A O 1
ATOM 1186 N N . ILE A 1 148 ? 17.275 -1.353 -19.364 1.00 91.06 148 ILE A N 1
ATOM 1187 C CA . ILE A 1 148 ? 16.642 -0.640 -18.244 1.00 91.06 148 ILE A CA 1
ATOM 1188 C C . ILE A 1 148 ? 16.291 0.790 -18.660 1.00 91.06 148 ILE A C 1
ATOM 1190 O O . ILE A 1 148 ? 15.153 1.207 -18.467 1.00 91.06 148 ILE A O 1
ATOM 1194 N N . LYS A 1 149 ? 17.226 1.516 -19.284 1.00 92.12 149 LYS A N 1
ATOM 1195 C CA . LYS A 1 149 ? 16.983 2.882 -19.772 1.00 92.12 149 LYS A CA 1
ATOM 1196 C C . LYS A 1 149 ? 15.882 2.932 -20.827 1.00 92.12 149 LYS A C 1
ATOM 1198 O O . LYS A 1 149 ? 15.061 3.842 -20.792 1.00 92.12 149 LYS A O 1
ATOM 1203 N N . GLU A 1 150 ? 15.859 1.973 -21.749 1.00 91.75 150 GLU A N 1
ATOM 1204 C CA . GLU A 1 150 ? 14.825 1.864 -22.780 1.00 91.75 150 GLU A CA 1
ATOM 1205 C C . GLU A 1 150 ? 13.446 1.625 -22.151 1.00 91.75 150 GLU A C 1
ATOM 1207 O O . GLU A 1 150 ? 12.508 2.379 -22.414 1.00 91.75 150 GLU A O 1
ATOM 1212 N N . ARG A 1 151 ? 13.338 0.641 -21.247 1.00 93.38 151 ARG A N 1
ATOM 1213 C CA . ARG A 1 151 ? 12.107 0.356 -20.496 1.00 93.38 151 ARG A CA 1
ATOM 1214 C C . ARG A 1 151 ? 11.621 1.581 -19.727 1.00 93.38 151 ARG A C 1
ATOM 1216 O O . ARG A 1 151 ? 10.442 1.913 -19.796 1.00 93.38 151 ARG A O 1
ATOM 1223 N N . ASP A 1 152 ? 12.513 2.226 -18.982 1.00 92.00 152 ASP A N 1
ATOM 1224 C CA . ASP A 1 152 ? 12.161 3.362 -18.132 1.00 92.00 152 ASP A CA 1
ATOM 1225 C C . ASP A 1 152 ? 11.732 4.561 -18.991 1.00 92.00 152 ASP A C 1
ATOM 1227 O O . ASP A 1 152 ? 10.714 5.178 -18.703 1.00 92.00 152 ASP A O 1
ATOM 1231 N N . SER A 1 153 ? 12.395 4.805 -20.128 1.00 92.12 153 SER A N 1
ATOM 1232 C CA . SER A 1 153 ? 11.974 5.834 -21.086 1.00 92.12 153 SER A CA 1
ATOM 1233 C C . SER A 1 153 ? 10.588 5.565 -21.683 1.00 92.12 153 SER A C 1
ATOM 1235 O O . SER A 1 153 ? 9.829 6.512 -21.899 1.00 92.12 153 SER A O 1
ATOM 1237 N N . LEU A 1 154 ? 10.248 4.307 -21.981 1.00 92.12 154 LEU A N 1
ATOM 1238 C CA . LEU A 1 154 ? 8.917 3.941 -22.476 1.00 92.12 154 LEU A CA 1
ATOM 1239 C C . LEU A 1 154 ? 7.850 4.088 -21.388 1.00 92.12 154 LEU A C 1
ATOM 1241 O O . LEU A 1 154 ? 6.762 4.592 -21.666 1.00 92.12 154 LEU A O 1
ATOM 1245 N N . ARG A 1 155 ? 8.165 3.700 -20.147 1.00 91.31 155 ARG A N 1
ATOM 1246 C CA . ARG A 1 155 ? 7.278 3.894 -18.991 1.00 91.31 155 ARG A CA 1
ATOM 1247 C C . ARG A 1 155 ? 7.043 5.370 -18.691 1.00 91.31 155 ARG A C 1
ATOM 1249 O O . ARG A 1 155 ? 5.898 5.755 -18.478 1.00 91.31 155 ARG A O 1
ATOM 1256 N N . ASP A 1 156 ? 8.075 6.206 -18.760 1.00 92.38 156 ASP A N 1
ATOM 1257 C CA . ASP A 1 156 ? 7.948 7.658 -18.605 1.00 92.38 156 ASP A CA 1
ATOM 1258 C C . ASP A 1 156 ? 7.073 8.261 -19.710 1.00 92.38 156 ASP A C 1
ATOM 1260 O O . ASP A 1 156 ? 6.194 9.082 -19.439 1.00 92.38 156 ASP A O 1
ATOM 1264 N N . ALA A 1 157 ? 7.256 7.827 -20.961 1.00 92.00 157 ALA A N 1
ATOM 1265 C CA . ALA A 1 157 ? 6.423 8.270 -22.076 1.00 92.00 157 ALA A CA 1
ATOM 1266 C C . ALA A 1 157 ? 4.954 7.840 -21.908 1.00 92.00 157 ALA A C 1
ATOM 1268 O O . ALA A 1 157 ? 4.048 8.650 -22.126 1.00 92.00 157 ALA A O 1
ATOM 1269 N N . LEU A 1 158 ? 4.712 6.595 -21.482 1.00 92.00 158 LEU A N 1
ATOM 1270 C CA . LEU A 1 158 ? 3.375 6.088 -21.169 1.00 92.00 158 LEU A CA 1
ATOM 1271 C C . LEU A 1 158 ? 2.735 6.894 -20.035 1.00 92.00 158 LEU A C 1
ATOM 1273 O O . LEU A 1 158 ? 1.595 7.342 -20.174 1.00 92.00 158 LEU A O 1
ATOM 1277 N N . TYR A 1 159 ? 3.483 7.133 -18.955 1.00 92.12 159 TYR A N 1
ATOM 1278 C CA . TYR A 1 159 ? 3.052 7.963 -17.837 1.00 92.12 159 TYR A CA 1
ATOM 1279 C C . TYR A 1 159 ? 2.637 9.351 -18.319 1.00 92.12 159 TYR A C 1
ATOM 1281 O O . TYR A 1 159 ? 1.501 9.753 -18.091 1.00 92.12 159 TYR A O 1
ATOM 1289 N N . LEU A 1 160 ? 3.496 10.062 -19.056 1.00 92.56 160 LEU A N 1
ATOM 1290 C CA . LEU A 1 160 ? 3.190 11.403 -19.565 1.00 92.56 160 LEU A CA 1
ATOM 1291 C C . LEU A 1 160 ? 1.955 11.419 -20.477 1.00 92.56 160 LEU A C 1
ATOM 1293 O O . LEU A 1 160 ? 1.154 12.351 -20.402 1.00 92.56 160 LEU A O 1
ATOM 1297 N N . ALA A 1 161 ? 1.766 10.386 -21.302 1.00 93.00 161 ALA A N 1
ATOM 1298 C CA . ALA A 1 161 ? 0.603 10.266 -22.178 1.00 93.00 161 ALA A CA 1
ATOM 1299 C C . ALA A 1 161 ? -0.706 10.011 -21.406 1.00 93.00 161 ALA A C 1
ATOM 1301 O O . ALA A 1 161 ? -1.767 10.491 -21.809 1.00 93.00 161 ALA A O 1
ATOM 1302 N N . LYS A 1 162 ? -0.647 9.250 -20.308 1.00 93.06 162 LYS A N 1
ATOM 1303 C CA . LYS A 1 162 ? -1.812 8.867 -19.492 1.00 93.06 162 LYS A CA 1
ATOM 1304 C C . LYS A 1 162 ? -2.055 9.780 -18.293 1.00 93.06 162 LYS A C 1
ATOM 1306 O O . LYS A 1 162 ? -3.146 9.743 -17.722 1.00 93.06 162 LYS A O 1
ATOM 1311 N N . LYS A 1 163 ? -1.086 10.631 -17.956 1.00 91.88 163 LYS A N 1
ATOM 1312 C CA . LYS A 1 163 ? -1.092 11.539 -16.807 1.00 91.88 163 LYS A CA 1
ATOM 1313 C C . LYS A 1 163 ? -2.412 12.305 -16.634 1.00 91.88 163 LYS A C 1
ATOM 1315 O O . LYS A 1 163 ? -2.940 12.248 -15.531 1.00 91.88 163 LYS A O 1
ATOM 1320 N N . PRO A 1 164 ? -3.027 12.918 -17.668 1.00 94.12 164 PRO A N 1
ATOM 1321 C CA . PRO A 1 164 ? -4.281 13.654 -17.472 1.00 94.12 164 PRO A CA 1
ATOM 1322 C C . PRO A 1 164 ? -5.446 12.781 -16.985 1.00 94.12 164 PRO A C 1
ATOM 1324 O O . PRO A 1 164 ? -6.282 13.233 -16.205 1.00 94.12 164 PRO A O 1
ATOM 1327 N N . GLN A 1 165 ? -5.519 11.529 -17.452 1.00 94.19 165 GLN A N 1
ATOM 1328 C CA . GLN A 1 165 ? -6.555 10.589 -17.021 1.00 94.19 165 GLN A CA 1
ATOM 1329 C C . GLN A 1 165 ? -6.260 10.069 -15.610 1.00 94.19 165 GLN A C 1
ATOM 1331 O O . GLN A 1 165 ? -7.170 10.007 -14.790 1.00 94.19 165 GLN A O 1
ATOM 1336 N N . LEU A 1 166 ? -4.991 9.770 -15.316 1.00 91.75 166 LEU A N 1
ATOM 1337 C CA . LEU A 1 166 ? -4.544 9.361 -13.986 1.00 91.75 166 LEU A CA 1
ATOM 1338 C C . LEU A 1 166 ? -4.849 10.428 -12.926 1.00 91.75 166 LEU A C 1
ATOM 1340 O O . LEU A 1 166 ? -5.449 10.116 -11.901 1.00 91.75 166 LEU A O 1
ATOM 1344 N N . GLU A 1 167 ? -4.475 11.682 -13.192 1.00 92.81 167 GLU A N 1
ATOM 1345 C CA . GLU A 1 167 ? -4.745 12.822 -12.308 1.00 92.81 167 GLU A CA 1
ATOM 1346 C C . GLU A 1 167 ? -6.241 12.956 -12.045 1.00 92.81 167 GLU A C 1
ATOM 1348 O O . GLU A 1 167 ? -6.664 13.025 -10.895 1.00 92.81 167 GLU A O 1
ATOM 1353 N N . LYS A 1 168 ? -7.061 12.895 -13.098 1.00 93.31 168 LYS A N 1
ATOM 1354 C CA . LYS A 1 168 ? -8.517 12.959 -12.971 1.00 93.31 168 LYS A CA 1
ATOM 1355 C C . LYS A 1 168 ? -9.078 11.833 -12.096 1.00 93.31 168 LYS A C 1
ATOM 1357 O O . LYS A 1 168 ? -9.902 12.106 -11.225 1.00 93.31 168 LYS A O 1
ATOM 1362 N N . ASP A 1 169 ? -8.680 10.587 -12.334 1.00 93.94 169 ASP A N 1
ATOM 1363 C CA . ASP A 1 169 ? -9.261 9.433 -11.641 1.00 93.94 169 ASP A CA 1
ATOM 1364 C C . ASP A 1 169 ? -8.827 9.370 -10.175 1.00 93.94 169 ASP A C 1
ATOM 1366 O O . ASP A 1 169 ? -9.667 9.142 -9.301 1.00 93.94 169 ASP A O 1
ATOM 1370 N N . ILE A 1 170 ? -7.558 9.673 -9.885 1.00 91.38 170 ILE A N 1
ATOM 1371 C CA . ILE A 1 170 ? -7.070 9.788 -8.507 1.00 91.38 170 ILE A CA 1
ATOM 1372 C C . ILE A 1 170 ? -7.749 10.964 -7.804 1.00 91.38 170 ILE A C 1
ATOM 1374 O O . ILE A 1 170 ? -8.293 10.772 -6.721 1.00 91.38 170 ILE A O 1
ATOM 1378 N N . SER A 1 171 ? -7.807 12.158 -8.405 1.00 91.19 171 SER A N 1
ATOM 1379 C CA . SER A 1 171 ? -8.486 13.304 -7.786 1.00 91.19 171 SER A CA 1
ATOM 1380 C C . SER A 1 171 ? -9.964 13.024 -7.498 1.00 91.19 171 SER A C 1
ATOM 1382 O O . SER A 1 171 ? -10.459 13.427 -6.446 1.00 91.19 171 SER A O 1
ATOM 1384 N N . ASN A 1 172 ? -10.667 12.298 -8.375 1.00 91.88 172 ASN A N 1
ATOM 1385 C CA . ASN A 1 172 ? -12.049 11.880 -8.127 1.00 91.88 172 ASN A CA 1
ATOM 1386 C C . ASN A 1 172 ? -12.152 10.914 -6.939 1.00 91.88 172 ASN A C 1
ATOM 1388 O O . ASN A 1 172 ? -13.023 11.095 -6.089 1.00 91.88 172 ASN A O 1
ATOM 1392 N N . ALA A 1 173 ? -11.262 9.919 -6.857 1.00 92.06 173 ALA A N 1
ATOM 1393 C CA . ALA A 1 173 ? -11.227 8.983 -5.735 1.00 92.06 173 ALA A CA 1
ATOM 1394 C C . ALA A 1 173 ? -10.941 9.706 -4.408 1.00 92.06 173 ALA A C 1
ATOM 1396 O O . ALA A 1 173 ? -11.685 9.543 -3.445 1.00 92.06 173 ALA A O 1
ATOM 1397 N N . ILE A 1 174 ? -9.936 10.589 -4.376 1.00 90.31 174 ILE A N 1
ATOM 1398 C CA . ILE A 1 174 ? -9.608 11.376 -3.178 1.00 90.31 174 ILE A CA 1
ATOM 1399 C C . ILE A 1 174 ? -10.755 12.312 -2.782 1.00 90.31 174 ILE A C 1
ATOM 1401 O O . ILE A 1 174 ? -11.074 12.405 -1.598 1.00 90.31 174 ILE A O 1
ATOM 1405 N N . SER A 1 175 ? -11.426 12.946 -3.748 1.00 90.00 175 SER A N 1
ATOM 1406 C CA . SER A 1 175 ? -12.595 13.796 -3.472 1.00 90.00 175 SER A CA 1
ATOM 1407 C C . SER A 1 175 ? -13.742 13.004 -2.847 1.00 90.00 175 SER A C 1
ATOM 1409 O O . SER A 1 175 ? -14.406 13.485 -1.928 1.00 90.00 175 SER A O 1
ATOM 1411 N N . GLN A 1 176 ? -13.956 11.771 -3.311 1.00 91.25 176 GLN A N 1
ATOM 1412 C CA . GLN A 1 176 ? -14.940 10.868 -2.725 1.00 91.25 176 GLN A CA 1
ATOM 1413 C C . GLN A 1 176 ? -14.574 10.522 -1.274 1.00 91.25 176 GLN A C 1
ATOM 1415 O O . GLN A 1 176 ? -15.421 10.651 -0.394 1.00 91.25 176 GLN A O 1
ATOM 1420 N N . PHE A 1 177 ? -13.314 10.172 -0.998 1.00 90.25 177 PHE A N 1
ATOM 1421 C CA . PHE A 1 177 ? -12.849 9.878 0.364 1.00 90.25 177 PHE A CA 1
ATOM 1422 C C . PHE A 1 177 ? -12.966 11.092 1.291 1.00 90.25 177 PHE A C 1
ATOM 1424 O O . PHE A 1 177 ? -13.443 10.973 2.418 1.00 90.25 177 PHE A O 1
ATOM 1431 N N . SER A 1 178 ? -12.587 12.274 0.797 1.00 89.75 178 SER A N 1
ATOM 1432 C CA . SER A 1 178 ? -12.732 13.547 1.506 1.00 89.75 178 SER A CA 1
ATOM 1433 C C . SER A 1 178 ? -14.189 13.815 1.888 1.00 89.75 178 SER A C 1
ATOM 1435 O O . SER A 1 178 ? -14.472 14.216 3.018 1.00 89.75 178 SER A O 1
ATOM 1437 N N . CYS A 1 179 ? -15.124 13.535 0.974 1.00 90.50 179 CYS A N 1
ATOM 1438 C CA . CYS A 1 179 ? -16.552 13.629 1.243 1.00 90.50 179 CYS A CA 1
ATOM 1439 C C . CYS A 1 179 ? -16.982 12.630 2.324 1.00 90.50 179 CYS A C 1
ATOM 1441 O O . CYS A 1 179 ? -17.616 13.024 3.299 1.00 90.50 179 CYS A O 1
ATOM 1443 N N . GLU A 1 180 ? -16.626 11.350 2.185 1.00 91.00 180 GLU A N 1
ATOM 1444 C CA . GLU A 1 180 ? -17.037 10.284 3.109 1.00 91.00 180 GLU A CA 1
ATOM 1445 C C . GLU A 1 180 ? -16.544 10.530 4.538 1.00 91.00 180 GLU A C 1
ATOM 1447 O O . GLU A 1 180 ? -17.308 10.340 5.486 1.00 91.00 180 GLU A O 1
ATOM 1452 N N . LEU A 1 181 ? -15.316 11.036 4.685 1.00 86.75 181 LEU A N 1
ATOM 1453 C CA . LEU A 1 181 ? -14.718 11.422 5.963 1.00 86.75 181 LEU A CA 1
ATOM 1454 C C . LEU A 1 181 ? -15.210 12.776 6.495 1.00 86.75 181 LEU A C 1
ATOM 1456 O O . LEU A 1 181 ? -15.064 13.032 7.692 1.00 86.75 181 LEU A O 1
ATOM 1460 N N . ASP A 1 182 ? -15.827 13.610 5.648 1.00 85.25 182 ASP A N 1
ATOM 1461 C CA . ASP A 1 182 ? -16.135 15.023 5.929 1.00 85.25 182 ASP A CA 1
ATOM 1462 C C . ASP A 1 182 ? -14.876 15.820 6.311 1.00 85.25 182 ASP A C 1
ATOM 1464 O O . ASP A 1 182 ? -14.891 16.663 7.209 1.00 85.25 182 ASP A O 1
ATOM 1468 N N . ASP A 1 183 ? -13.769 15.515 5.632 1.00 85.00 183 ASP A N 1
ATOM 1469 C CA . ASP A 1 183 ? -12.461 16.121 5.851 1.00 85.00 183 ASP A CA 1
ATOM 1470 C C . ASP A 1 183 ? -11.910 16.657 4.527 1.00 85.00 183 ASP A C 1
ATOM 1472 O O . ASP A 1 183 ? -11.324 15.938 3.714 1.00 85.00 183 ASP A O 1
ATOM 1476 N N . GLU A 1 184 ? -12.100 17.956 4.300 1.00 82.62 184 GLU A N 1
ATOM 1477 C CA . GLU A 1 184 ? -11.614 18.642 3.098 1.00 82.62 184 GLU A CA 1
ATOM 1478 C C . GLU A 1 184 ? -10.088 18.711 3.017 1.00 82.62 184 GLU A C 1
ATOM 1480 O O . GLU A 1 184 ? -9.554 18.931 1.928 1.00 82.62 184 GLU A O 1
ATOM 1485 N N . SER A 1 185 ? -9.370 18.503 4.129 1.00 79.69 185 SER A N 1
ATOM 1486 C CA . SER A 1 185 ? -7.906 18.472 4.105 1.00 79.69 185 SER A CA 1
ATOM 1487 C C . SER A 1 185 ? -7.379 17.279 3.309 1.00 79.69 185 SER A C 1
ATOM 1489 O O . SER A 1 185 ? -6.315 17.378 2.703 1.00 79.69 185 SER A O 1
ATOM 1491 N N . PHE A 1 186 ? -8.171 16.210 3.190 1.00 78.00 186 PHE A N 1
ATOM 1492 C CA . PHE A 1 186 ? -7.826 15.033 2.399 1.00 78.00 186 PHE A CA 1
ATOM 1493 C C . PHE A 1 186 ? -7.678 15.350 0.900 1.00 78.00 186 PHE A C 1
ATOM 1495 O O . PHE A 1 186 ? -6.861 14.736 0.221 1.00 78.00 186 PHE A O 1
ATOM 1502 N N . ASN A 1 187 ? -8.371 16.376 0.387 1.00 80.50 187 ASN A N 1
ATOM 1503 C CA . ASN A 1 187 ? -8.191 16.838 -0.996 1.00 80.50 187 ASN A CA 1
ATOM 1504 C C . ASN A 1 187 ? -6.785 17.390 -1.258 1.00 80.50 187 ASN A C 1
ATOM 1506 O O . ASN A 1 187 ? -6.294 17.297 -2.379 1.00 80.50 187 ASN A O 1
ATOM 1510 N N . GLN A 1 188 ? -6.120 17.937 -0.235 1.00 78.25 188 GLN A N 1
ATOM 1511 C CA . GLN A 1 188 ? -4.748 18.447 -0.352 1.00 78.25 188 GLN A CA 1
ATOM 1512 C C . GLN A 1 188 ? -3.732 17.308 -0.488 1.00 78.25 188 GLN A C 1
ATOM 1514 O O . GLN A 1 188 ? -2.620 17.517 -0.968 1.00 78.25 188 GLN A O 1
ATOM 1519 N N . GLU A 1 189 ? -4.110 16.092 -0.091 1.00 79.44 189 GLU A N 1
ATOM 1520 C CA . GLU A 1 189 ? -3.252 14.922 -0.211 1.00 79.44 189 GLU A CA 1
ATOM 1521 C C . GLU A 1 189 ? -3.232 14.353 -1.637 1.00 79.44 189 GLU A C 1
ATOM 1523 O O . GLU A 1 189 ? -2.290 13.644 -1.987 1.00 79.44 189 GLU A O 1
ATOM 1528 N N . ALA A 1 190 ? -4.204 14.700 -2.494 1.00 81.75 190 ALA A N 1
ATOM 1529 C CA . ALA A 1 190 ? -4.220 14.274 -3.896 1.00 81.75 190 ALA A CA 1
ATOM 1530 C C . ALA A 1 190 ? -2.939 14.692 -4.632 1.00 81.75 190 ALA A C 1
ATOM 1532 O O . ALA A 1 190 ? -2.332 13.873 -5.318 1.00 81.75 190 ALA A O 1
ATOM 1533 N N . ASP A 1 191 ? -2.485 15.931 -4.430 1.00 83.00 191 ASP A N 1
ATOM 1534 C CA . ASP A 1 191 ? -1.269 16.452 -5.061 1.00 83.00 191 ASP A CA 1
ATOM 1535 C C . ASP A 1 191 ? -0.017 15.711 -4.575 1.00 83.00 191 ASP A C 1
ATOM 1537 O O . ASP A 1 191 ? 0.880 15.411 -5.362 1.00 83.00 191 ASP A O 1
ATOM 1541 N N . VAL A 1 192 ? 0.035 15.362 -3.285 1.00 85.31 192 VAL A N 1
ATOM 1542 C CA . VAL A 1 192 ? 1.154 14.609 -2.700 1.00 85.31 192 VAL A CA 1
ATOM 1543 C C . VAL A 1 192 ? 1.170 13.171 -3.222 1.00 85.31 192 VAL A C 1
ATOM 1545 O O . VAL A 1 192 ? 2.240 12.664 -3.564 1.00 85.31 192 VAL A O 1
ATOM 1548 N N . ILE A 1 193 ? 0.006 12.521 -3.331 1.00 85.00 193 ILE A N 1
ATOM 1549 C CA . ILE A 1 193 ? -0.136 11.183 -3.927 1.00 85.00 193 ILE A CA 1
ATOM 1550 C C . ILE A 1 193 ? 0.320 11.212 -5.385 1.00 85.00 193 ILE A C 1
ATOM 1552 O O . ILE A 1 193 ? 1.177 10.423 -5.776 1.00 85.00 193 ILE A O 1
ATOM 1556 N N . LEU A 1 194 ? -0.209 12.142 -6.179 1.00 86.19 194 LEU A N 1
ATOM 1557 C CA . LEU A 1 194 ? 0.118 12.273 -7.598 1.00 86.19 194 LEU A CA 1
ATOM 1558 C C . LEU A 1 194 ? 1.600 12.571 -7.815 1.00 86.19 194 LEU A C 1
ATOM 1560 O O . LEU A 1 194 ? 2.229 11.963 -8.680 1.00 86.19 194 LEU A O 1
ATOM 1564 N N . ALA A 1 195 ? 2.188 13.443 -6.995 1.00 86.69 195 ALA A N 1
ATOM 1565 C CA . ALA A 1 195 ? 3.623 13.687 -7.017 1.00 86.69 195 ALA A CA 1
ATOM 1566 C C . ALA A 1 195 ? 4.417 12.421 -6.648 1.00 86.69 195 ALA A C 1
ATOM 1568 O O . ALA A 1 195 ? 5.401 12.109 -7.310 1.00 86.69 195 ALA A O 1
ATOM 1569 N N . SER A 1 196 ? 3.976 11.649 -5.650 1.00 85.12 196 SER A N 1
ATOM 1570 C CA . SER A 1 196 ? 4.637 10.395 -5.227 1.00 85.12 196 SER A CA 1
ATOM 1571 C C . SER A 1 196 ? 4.601 9.306 -6.295 1.00 85.12 196 SER A C 1
ATOM 1573 O O . SER A 1 196 ? 5.485 8.454 -6.336 1.00 85.12 196 SER A O 1
ATOM 1575 N N . LEU A 1 197 ? 3.604 9.358 -7.174 1.00 85.25 197 LEU A N 1
ATOM 1576 C CA . LEU A 1 197 ? 3.424 8.448 -8.300 1.00 85.25 197 LEU A CA 1
ATOM 1577 C C . LEU A 1 197 ? 4.135 8.905 -9.580 1.00 85.25 197 LEU A C 1
ATOM 1579 O O . LEU A 1 197 ? 4.107 8.182 -10.576 1.00 85.25 197 LEU A O 1
ATOM 1583 N N . ASN A 1 198 ? 4.753 10.088 -9.576 1.00 88.12 198 ASN A N 1
ATOM 1584 C CA . ASN A 1 198 ? 5.368 10.672 -10.757 1.00 88.12 198 ASN A CA 1
ATOM 1585 C C . ASN A 1 198 ? 6.824 10.190 -10.938 1.00 88.12 198 ASN A C 1
ATOM 1587 O O . ASN A 1 198 ? 7.711 10.651 -10.210 1.00 88.12 198 ASN A O 1
ATOM 1591 N N . PRO A 1 199 ? 7.115 9.329 -11.935 1.00 83.94 199 PRO A N 1
ATOM 1592 C CA . PRO A 1 199 ? 8.465 8.812 -12.153 1.00 83.94 199 PRO A CA 1
ATOM 1593 C C . PRO A 1 199 ? 9.424 9.871 -12.715 1.00 83.94 199 PRO A C 1
ATOM 1595 O O . PRO A 1 199 ? 10.638 9.732 -12.581 1.00 83.94 199 PRO A O 1
ATOM 1598 N N . THR A 1 200 ? 8.903 10.965 -13.283 1.00 85.56 200 THR A N 1
ATOM 1599 C CA . THR A 1 200 ? 9.706 11.978 -13.980 1.00 85.56 200 THR A CA 1
ATOM 1600 C C . THR A 1 200 ? 10.227 13.085 -13.058 1.00 85.56 200 THR A C 1
ATOM 1602 O O . THR A 1 200 ? 10.787 14.070 -13.545 1.00 85.56 200 THR A O 1
ATOM 1605 N N . LEU A 1 201 ? 10.002 12.995 -11.741 1.00 86.00 201 LEU A N 1
ATOM 1606 C CA . LEU A 1 201 ? 10.482 14.000 -10.789 1.00 86.00 201 LEU A CA 1
ATOM 1607 C C . LEU A 1 201 ? 12.009 14.014 -10.723 1.00 86.00 201 LEU A C 1
ATOM 1609 O O . LEU A 1 201 ? 12.656 12.971 -10.605 1.00 86.00 201 LEU A O 1
ATOM 1613 N N . SER A 1 202 ? 12.595 15.212 -10.730 1.00 86.31 202 SER A N 1
ATOM 1614 C CA . SER A 1 202 ? 14.048 15.378 -10.752 1.00 86.31 202 SER A CA 1
ATOM 1615 C C . SER A 1 202 ? 14.563 16.247 -9.603 1.00 86.31 202 SER A C 1
ATOM 1617 O O . SER A 1 202 ? 13.860 17.100 -9.064 1.00 86.31 202 SER A O 1
ATOM 1619 N N . GLY A 1 203 ? 15.820 16.015 -9.213 1.00 86.50 203 GLY A N 1
ATOM 1620 C CA . GLY A 1 203 ? 16.588 16.916 -8.354 1.00 86.50 203 GLY A CA 1
ATOM 1621 C C . GLY A 1 203 ? 15.918 17.283 -7.026 1.00 86.50 203 GLY A C 1
ATOM 1622 O O . GLY A 1 203 ? 15.769 16.448 -6.134 1.00 86.50 203 GLY A O 1
ATOM 1623 N N . GLU A 1 204 ? 15.612 18.569 -6.873 1.00 87.62 204 GLU A N 1
ATOM 1624 C CA . GLU A 1 204 ? 15.104 19.177 -5.640 1.00 87.62 204 GLU A CA 1
ATOM 1625 C C . GLU A 1 204 ? 13.637 18.829 -5.362 1.00 87.62 204 GLU A C 1
ATOM 1627 O O . GLU A 1 204 ? 13.285 18.592 -4.209 1.00 87.62 204 GLU A O 1
ATOM 1632 N N . GLU A 1 205 ? 12.805 18.699 -6.401 1.00 86.56 205 GLU A N 1
ATOM 1633 C CA . GLU A 1 205 ? 11.383 18.346 -6.263 1.00 86.56 205 GLU A CA 1
ATOM 1634 C C . GLU A 1 205 ? 11.224 16.969 -5.618 1.00 86.56 205 GLU A C 1
ATOM 1636 O O . GLU A 1 205 ? 10.455 16.794 -4.673 1.00 86.56 205 GLU A O 1
ATOM 1641 N N . LYS A 1 206 ? 12.031 16.004 -6.076 1.00 88.88 206 LYS A N 1
ATOM 1642 C CA . LYS A 1 206 ? 12.064 14.655 -5.510 1.00 88.88 206 LYS A CA 1
ATOM 1643 C C . LYS A 1 206 ? 12.479 14.673 -4.037 1.00 88.88 206 LYS A C 1
ATOM 1645 O O . LYS A 1 206 ? 11.818 14.050 -3.214 1.00 88.88 206 LYS A O 1
ATOM 1650 N N . LYS A 1 207 ? 13.529 15.424 -3.687 1.00 89.25 207 LYS A N 1
ATOM 1651 C CA . LYS A 1 207 ? 13.990 15.547 -2.292 1.00 89.25 207 LYS A CA 1
ATOM 1652 C C . LYS A 1 207 ? 12.936 16.185 -1.391 1.00 89.25 207 LYS A C 1
ATOM 1654 O O . LYS A 1 207 ? 12.710 15.714 -0.281 1.00 89.25 207 LYS A O 1
ATOM 1659 N N . HIS A 1 208 ? 12.286 17.247 -1.863 1.00 88.12 208 HIS A N 1
ATOM 1660 C CA . HIS A 1 208 ? 11.233 17.916 -1.107 1.00 88.12 208 HIS A CA 1
ATOM 1661 C C . HIS A 1 208 ? 10.047 16.979 -0.846 1.00 88.12 208 HIS A C 1
ATOM 1663 O O . HIS A 1 208 ? 9.553 16.887 0.280 1.00 88.12 208 HIS A O 1
ATOM 1669 N N . LEU A 1 209 ? 9.636 16.232 -1.870 1.00 86.81 209 LEU A N 1
ATOM 1670 C CA . LEU A 1 209 ? 8.582 15.237 -1.750 1.00 86.81 209 LEU A CA 1
ATOM 1671 C C . LEU A 1 209 ? 8.956 14.113 -0.776 1.00 86.81 209 LEU A C 1
ATOM 1673 O O . LEU A 1 209 ? 8.147 13.766 0.080 1.00 86.81 209 LEU A O 1
ATOM 1677 N N . GLU A 1 210 ? 10.181 13.588 -0.844 1.00 86.19 210 GLU A N 1
ATOM 1678 C CA . GLU A 1 210 ? 10.679 12.568 0.089 1.00 86.19 210 GLU A CA 1
ATOM 1679 C C . GLU A 1 210 ? 10.577 13.030 1.554 1.00 86.19 210 GLU A C 1
ATOM 1681 O O . GLU A 1 210 ? 10.199 12.247 2.429 1.00 86.19 210 GLU A O 1
ATOM 1686 N N . GLU A 1 211 ? 10.843 14.308 1.845 1.00 86.56 211 GLU A N 1
ATOM 1687 C CA . GLU A 1 211 ? 10.678 14.866 3.193 1.00 86.56 211 GLU A CA 1
ATOM 1688 C C . GLU A 1 211 ? 9.212 14.938 3.639 1.00 86.56 211 GLU A C 1
ATOM 1690 O O . GLU A 1 211 ? 8.904 14.620 4.796 1.00 86.56 211 GLU A O 1
ATOM 1695 N N . ILE A 1 212 ? 8.306 15.350 2.745 1.00 85.94 212 ILE A N 1
ATOM 1696 C CA . ILE A 1 212 ? 6.860 15.382 3.012 1.00 85.94 212 ILE A CA 1
ATOM 1697 C C . ILE A 1 212 ? 6.358 13.963 3.279 1.00 85.94 212 ILE A C 1
ATOM 1699 O O . ILE A 1 212 ? 5.7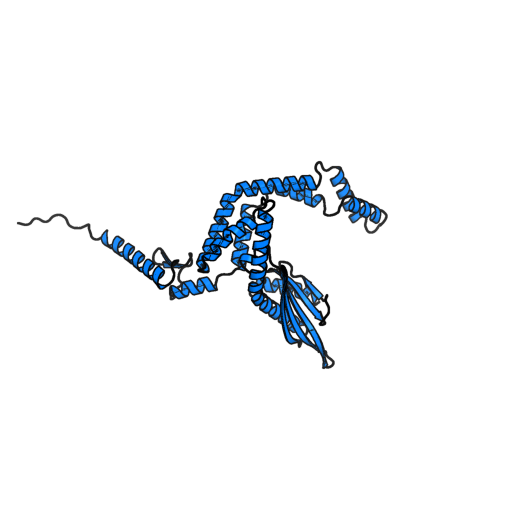74 13.705 4.336 1.00 85.94 212 ILE A O 1
ATOM 1703 N N . VAL A 1 213 ? 6.649 13.031 2.369 1.00 83.12 213 VAL A N 1
ATOM 1704 C CA . VAL A 1 213 ? 6.244 11.624 2.463 1.00 83.12 213 VAL A CA 1
ATOM 1705 C C . VAL A 1 213 ? 6.800 11.000 3.735 1.00 83.12 213 VAL A C 1
ATOM 1707 O O . VAL A 1 213 ? 6.062 10.329 4.450 1.00 83.12 213 VAL A O 1
ATOM 1710 N N . LYS A 1 214 ? 8.056 11.275 4.108 1.00 82.50 214 LYS A N 1
ATOM 1711 C CA . LYS A 1 214 ? 8.641 10.779 5.362 1.00 82.50 214 LYS A CA 1
ATOM 1712 C C . LYS A 1 214 ? 7.886 11.278 6.596 1.00 82.50 214 LYS A C 1
ATOM 1714 O O . LYS A 1 214 ? 7.605 10.489 7.498 1.00 82.50 214 LYS A O 1
ATOM 1719 N N . LYS A 1 215 ? 7.528 12.567 6.653 1.00 81.94 215 LYS A N 1
ATOM 1720 C CA . LYS A 1 215 ? 6.736 13.123 7.769 1.00 81.94 215 LYS A CA 1
ATOM 1721 C C . LYS A 1 215 ? 5.352 12.483 7.843 1.00 81.94 215 LYS A C 1
ATOM 1723 O O . LYS A 1 215 ? 4.945 12.055 8.924 1.00 81.94 215 LYS A O 1
ATOM 1728 N N . ARG A 1 216 ? 4.666 12.372 6.700 1.00 80.38 216 ARG A N 1
ATOM 1729 C CA . ARG A 1 216 ? 3.375 11.681 6.595 1.00 80.38 216 ARG A CA 1
ATOM 1730 C C . ARG A 1 216 ? 3.499 10.219 7.005 1.00 80.38 216 ARG A C 1
ATOM 1732 O O . ARG A 1 216 ? 2.638 9.723 7.712 1.00 80.38 216 ARG A O 1
ATOM 1739 N N . THR A 1 217 ? 4.604 9.557 6.661 1.00 80.00 217 THR A N 1
ATOM 1740 C CA . THR A 1 217 ? 4.828 8.134 6.956 1.00 80.00 217 THR A CA 1
ATOM 1741 C C . THR A 1 217 ? 4.810 7.890 8.449 1.00 80.00 217 THR A C 1
ATOM 1743 O O . THR A 1 217 ? 4.066 7.047 8.936 1.00 80.00 217 THR A O 1
ATOM 1746 N N . VAL A 1 218 ? 5.575 8.682 9.197 1.00 79.31 218 VAL A N 1
ATOM 1747 C CA . VAL A 1 218 ? 5.616 8.570 10.657 1.00 79.31 218 VAL A CA 1
ATOM 1748 C C . VAL A 1 218 ? 4.239 8.834 11.273 1.00 79.31 218 VAL A C 1
ATOM 1750 O O . VAL A 1 218 ? 3.886 8.204 12.267 1.00 79.31 218 VAL A O 1
ATOM 1753 N N . GLN A 1 219 ? 3.452 9.749 10.702 1.00 77.75 219 GLN A N 1
ATOM 1754 C CA . GLN A 1 219 ? 2.088 10.017 11.160 1.00 77.75 219 GLN A CA 1
ATOM 1755 C C . GLN A 1 219 ? 1.138 8.849 10.848 1.00 77.75 219 GLN A C 1
ATOM 1757 O O . GLN A 1 219 ? 0.439 8.393 11.748 1.00 77.75 219 GLN A O 1
ATOM 1762 N N . GLY A 1 220 ? 1.158 8.325 9.623 1.00 76.81 220 GLY A N 1
ATOM 1763 C CA . GLY A 1 220 ? 0.352 7.177 9.215 1.00 76.81 220 GLY A CA 1
ATOM 1764 C C . GLY A 1 220 ? 0.661 5.927 10.038 1.00 76.81 220 GLY A C 1
ATOM 1765 O O . GLY A 1 220 ? -0.249 5.285 10.548 1.00 76.81 220 GLY A O 1
ATOM 1766 N N . LEU A 1 221 ? 1.942 5.650 10.296 1.00 79.94 221 LEU A N 1
ATOM 1767 C CA . LEU A 1 221 ? 2.359 4.527 11.141 1.00 79.94 221 LEU A CA 1
ATOM 1768 C C . LEU A 1 221 ? 1.897 4.659 12.597 1.00 79.94 221 LEU A C 1
ATOM 1770 O O . LEU A 1 221 ? 1.622 3.654 13.249 1.00 79.94 221 LEU A O 1
ATOM 1774 N N . LYS A 1 222 ? 1.778 5.885 13.121 1.00 80.69 222 LYS A N 1
ATOM 1775 C CA . LYS A 1 222 ? 1.166 6.104 14.440 1.00 80.69 222 LYS A CA 1
ATOM 1776 C C . LYS A 1 222 ? -0.318 5.761 14.430 1.00 80.69 222 LYS A C 1
ATOM 1778 O O . LYS A 1 222 ? -0.790 5.194 15.407 1.00 80.69 222 LYS A O 1
ATOM 1783 N N . ASN A 1 223 ? -1.038 6.047 13.350 1.00 78.50 223 ASN A N 1
ATOM 1784 C CA . ASN A 1 223 ? -2.446 5.666 13.233 1.00 78.50 223 ASN A CA 1
ATOM 1785 C C . ASN A 1 223 ? -2.604 4.137 13.119 1.00 78.50 223 ASN A C 1
ATOM 1787 O O . ASN A 1 223 ? -3.450 3.567 13.803 1.00 78.50 223 ASN A O 1
ATOM 1791 N N . ALA A 1 224 ? -1.719 3.472 12.367 1.00 78.56 224 ALA A N 1
ATOM 1792 C CA . ALA A 1 224 ? -1.671 2.012 12.229 1.00 78.56 224 ALA A CA 1
ATOM 1793 C C . ALA A 1 224 ? -1.248 1.263 13.515 1.00 78.56 224 ALA A C 1
ATOM 1795 O O . ALA A 1 224 ? -1.382 0.041 13.600 1.00 78.56 224 ALA A O 1
ATOM 1796 N N . SER A 1 225 ? -0.758 1.971 14.543 1.00 84.19 225 SER A N 1
ATOM 1797 C CA . SER A 1 225 ? -0.320 1.359 15.809 1.00 84.19 225 SER A CA 1
ATOM 1798 C C . SER A 1 225 ? -1.427 0.604 16.541 1.00 84.19 225 SER A C 1
ATOM 1800 O O . SER A 1 225 ? -1.197 -0.509 17.009 1.00 84.19 225 SER A O 1
ATOM 1802 N N . VAL A 1 226 ? -2.639 1.158 16.580 1.00 84.62 226 VAL A N 1
ATOM 1803 C CA . VAL A 1 226 ? -3.787 0.540 17.259 1.00 84.62 226 VAL A CA 1
ATOM 1804 C C . VAL A 1 226 ? -4.265 -0.728 16.528 1.00 84.62 226 VAL A C 1
ATOM 1806 O O . VAL A 1 226 ? -4.430 -1.767 17.181 1.00 84.62 226 VAL A O 1
ATOM 1809 N N . PRO A 1 227 ? -4.443 -0.709 15.191 1.00 87.00 227 PRO A N 1
ATOM 1810 C CA . PRO A 1 227 ? -4.628 -1.929 14.413 1.00 87.00 227 PRO A CA 1
ATOM 1811 C C . PRO A 1 227 ? -3.543 -2.980 14.673 1.00 87.00 227 PRO A C 1
ATOM 1813 O O . PRO A 1 227 ? -3.878 -4.144 14.893 1.00 87.00 227 PRO A O 1
ATOM 1816 N N . LEU A 1 228 ? -2.261 -2.589 14.739 1.00 90.25 228 LEU A N 1
ATOM 1817 C CA . LEU A 1 228 ? -1.181 -3.559 14.953 1.00 90.25 228 LEU A CA 1
ATOM 1818 C C . LEU A 1 228 ? -1.242 -4.188 16.336 1.00 90.25 228 LEU A C 1
ATOM 1820 O O . LEU A 1 228 ? -1.068 -5.393 16.460 1.00 90.25 228 LEU A O 1
ATOM 1824 N N . GLU A 1 229 ? -1.503 -3.407 17.379 1.00 91.38 229 GLU A N 1
ATOM 1825 C CA . GLU A 1 229 ? -1.685 -3.944 18.729 1.00 91.38 229 GLU A CA 1
ATOM 1826 C C . GLU A 1 229 ? -2.786 -5.008 18.772 1.00 91.38 229 GLU A C 1
ATOM 1828 O O . GLU A 1 229 ? -2.661 -6.022 19.463 1.00 91.38 229 GLU A O 1
ATOM 1833 N N . THR A 1 230 ? -3.861 -4.799 18.013 1.00 90.88 230 THR A N 1
ATOM 1834 C CA . THR A 1 230 ? -4.968 -5.755 17.914 1.00 90.88 230 THR A CA 1
ATOM 1835 C C . THR A 1 230 ? -4.561 -6.993 17.120 1.00 90.88 230 THR A C 1
ATOM 1837 O O . THR A 1 230 ? -4.792 -8.117 17.569 1.00 90.88 230 THR A O 1
ATOM 1840 N N . PHE A 1 231 ? -3.883 -6.804 15.988 1.00 91.88 231 PHE A N 1
ATOM 1841 C CA . PHE A 1 231 ? -3.336 -7.891 15.184 1.00 91.88 231 PHE A CA 1
ATOM 1842 C C . PHE A 1 231 ? -2.359 -8.763 15.990 1.00 91.88 231 PHE A C 1
ATOM 1844 O O . PHE A 1 231 ? -2.508 -9.983 16.025 1.00 91.88 231 PHE A O 1
ATOM 1851 N N . THR A 1 232 ? -1.406 -8.158 16.707 1.00 92.69 232 THR A N 1
ATOM 1852 C CA . THR A 1 232 ? -0.423 -8.873 17.536 1.00 92.69 232 THR A CA 1
ATOM 1853 C C . THR A 1 232 ? -1.097 -9.659 18.656 1.00 92.69 232 THR A C 1
ATOM 1855 O O . THR A 1 232 ? -0.675 -10.775 18.951 1.00 92.69 232 THR A O 1
ATOM 1858 N N . LYS A 1 233 ? -2.177 -9.137 19.256 1.00 91.31 233 LYS A N 1
ATOM 1859 C CA . LYS A 1 233 ? -2.984 -9.894 20.230 1.00 91.31 233 LYS A CA 1
ATOM 1860 C C . LYS A 1 233 ? -3.667 -11.104 19.588 1.00 91.31 233 LYS A C 1
ATOM 1862 O O . LYS A 1 233 ? -3.596 -12.191 20.150 1.00 91.31 233 LYS A O 1
ATOM 1867 N N . LYS A 1 234 ? -4.252 -10.948 18.396 1.00 90.94 234 LYS A N 1
ATOM 1868 C CA . LYS A 1 234 ? -4.866 -12.056 17.638 1.00 90.94 234 LYS A CA 1
ATOM 1869 C C . LYS A 1 234 ? -3.830 -13.129 17.265 1.00 90.94 234 LYS A C 1
ATOM 1871 O O . LYS A 1 234 ? -4.096 -14.325 17.351 1.00 90.94 234 LYS A O 1
ATOM 1876 N N . PHE A 1 235 ? -2.623 -12.707 16.889 1.00 90.56 235 PHE A N 1
ATOM 1877 C CA . PHE A 1 235 ? -1.484 -13.591 16.629 1.00 90.56 235 PHE A CA 1
ATOM 1878 C C . PHE A 1 235 ? -0.997 -14.307 17.895 1.00 90.56 235 PHE A C 1
ATOM 1880 O O . PHE A 1 235 ? -0.755 -15.512 17.878 1.00 90.56 235 PHE A O 1
ATOM 1887 N N . TYR A 1 236 ? -0.920 -13.590 19.014 1.00 89.56 236 TYR A N 1
ATOM 1888 C CA . TYR A 1 236 ? -0.629 -14.166 20.321 1.00 89.56 236 TYR A CA 1
ATOM 1889 C C . TYR A 1 236 ? -1.640 -15.247 20.719 1.00 89.56 236 TYR A C 1
ATOM 1891 O O . TYR A 1 236 ? -1.229 -16.307 21.183 1.00 89.56 236 TYR A O 1
ATOM 1899 N N . GLU A 1 237 ? -2.938 -15.010 20.520 1.00 88.31 237 GLU A N 1
ATOM 1900 C CA . GLU A 1 237 ? -3.988 -15.995 20.804 1.00 88.31 237 GLU A CA 1
ATOM 1901 C C . GLU A 1 237 ? -3.791 -17.267 19.973 1.00 88.31 237 GLU A C 1
ATOM 1903 O O . GLU A 1 237 ? -3.816 -18.364 20.526 1.00 88.31 237 GLU A O 1
ATOM 1908 N N . LEU A 1 238 ? -3.468 -17.122 18.682 1.00 87.25 238 LEU A N 1
ATOM 1909 C CA . LEU A 1 238 ? -3.152 -18.248 17.800 1.00 87.25 238 LEU A CA 1
ATOM 1910 C C . LEU A 1 238 ? -1.955 -19.077 18.302 1.00 87.25 238 LEU A C 1
ATOM 1912 O O . LEU A 1 238 ? -2.007 -20.306 18.267 1.00 87.25 238 LEU A O 1
ATOM 1916 N N . ILE A 1 239 ? -0.887 -18.430 18.786 1.00 81.81 239 ILE A N 1
ATOM 1917 C CA . ILE A 1 239 ? 0.265 -19.133 19.380 1.00 81.81 239 ILE A CA 1
ATOM 1918 C C . ILE A 1 239 ? -0.127 -19.796 20.702 1.00 81.81 239 ILE A C 1
ATOM 1920 O O . ILE A 1 239 ? 0.246 -20.937 20.970 1.00 81.81 239 ILE A O 1
ATOM 1924 N N . ASN A 1 240 ? -0.864 -19.087 21.554 1.00 78.06 240 ASN A N 1
ATOM 1925 C CA . ASN A 1 240 ? -1.238 -19.574 22.875 1.00 78.06 240 ASN A CA 1
ATOM 1926 C C . ASN A 1 240 ? -2.144 -20.812 22.792 1.00 78.06 240 ASN A C 1
ATOM 1928 O O . ASN A 1 240 ? -1.961 -21.744 23.575 1.00 78.06 240 ASN A O 1
ATOM 1932 N N . ASP A 1 241 ? -3.048 -20.860 21.812 1.00 72.19 241 ASP A N 1
ATOM 1933 C CA . ASP A 1 241 ? -3.864 -22.042 21.514 1.00 72.19 241 ASP A CA 1
ATOM 1934 C C . ASP A 1 241 ? -3.010 -23.252 21.091 1.00 72.19 241 ASP A C 1
ATOM 1936 O O . ASP A 1 241 ? -3.386 -24.395 21.349 1.00 72.19 241 ASP A O 1
ATOM 1940 N N . ALA A 1 242 ? -1.842 -23.018 20.482 1.00 67.44 242 ALA A N 1
ATOM 1941 C CA . ALA A 1 242 ? -0.920 -24.068 20.049 1.00 67.44 242 ALA A CA 1
ATOM 1942 C C . ALA A 1 242 ? 0.063 -24.533 21.145 1.00 67.44 242 ALA A C 1
ATOM 1944 O O . ALA A 1 242 ? 0.477 -25.693 21.135 1.00 67.44 242 ALA A O 1
ATOM 1945 N N . VAL A 1 243 ? 0.448 -23.658 22.085 1.00 65.00 243 VAL A N 1
ATOM 1946 C CA . VAL A 1 243 ? 1.537 -23.912 23.060 1.00 65.00 243 VAL A CA 1
ATOM 1947 C C . VAL A 1 243 ? 1.039 -24.134 24.502 1.00 65.00 243 VAL A C 1
ATOM 1949 O O . VAL A 1 243 ? 1.732 -24.776 25.289 1.00 65.00 243 VAL A O 1
ATOM 1952 N N . ALA A 1 244 ? -0.180 -23.686 24.826 1.00 56.78 244 ALA A N 1
ATOM 1953 C CA . ALA A 1 244 ? -0.825 -23.691 26.144 1.00 56.78 244 ALA A CA 1
ATOM 1954 C C . ALA A 1 244 ? -0.151 -22.825 27.241 1.00 56.78 244 ALA A C 1
ATOM 1956 O O . ALA A 1 244 ? 1.045 -22.892 27.516 1.00 56.78 244 ALA A O 1
ATOM 1957 N N . GLU A 1 245 ? -0.992 -22.035 27.920 1.00 63.72 245 GLU A N 1
ATOM 1958 C CA . GLU A 1 245 ? -0.724 -21.245 29.136 1.00 63.72 245 GLU A CA 1
ATOM 1959 C C . GLU A 1 245 ? 0.387 -20.191 29.064 1.00 63.72 245 GLU A C 1
ATOM 1961 O O . GLU A 1 245 ? 1.393 -20.232 29.784 1.00 63.72 245 GLU A O 1
ATOM 1966 N N . ILE A 1 246 ? 0.129 -19.150 28.279 1.00 70.56 246 ILE A N 1
ATOM 1967 C CA . ILE A 1 246 ? 0.901 -17.918 28.292 1.00 70.56 246 ILE A CA 1
ATOM 1968 C C . ILE A 1 246 ? 0.073 -16.787 28.947 1.00 70.56 246 ILE A C 1
ATOM 1970 O O . ILE A 1 246 ? -1.147 -16.715 28.801 1.00 70.56 246 ILE A O 1
ATOM 1974 N N . LYS A 1 247 ? 0.713 -15.917 29.744 1.00 79.88 247 LYS A N 1
ATOM 1975 C CA . LYS A 1 247 ? 0.121 -14.673 30.279 1.00 79.88 247 LYS A CA 1
ATOM 1976 C C . LYS A 1 247 ? 0.900 -13.457 29.797 1.00 79.88 247 LYS A C 1
ATOM 1978 O O . LYS A 1 247 ? 2.122 -13.430 29.943 1.00 79.88 247 LYS A O 1
ATOM 1983 N N . ILE A 1 248 ? 0.193 -12.439 29.310 1.00 83.44 248 ILE A N 1
ATOM 1984 C CA . ILE A 1 248 ? 0.782 -11.139 28.964 1.00 83.44 248 ILE A CA 1
ATOM 1985 C C . ILE A 1 248 ? 1.217 -10.426 30.251 1.00 83.44 248 ILE A C 1
ATOM 1987 O O . ILE A 1 248 ? 0.452 -10.340 31.212 1.00 83.44 248 ILE A O 1
ATOM 1991 N N . LEU A 1 249 ? 2.459 -9.949 30.271 1.00 85.88 249 LEU A N 1
ATOM 1992 C CA . LEU A 1 249 ? 3.020 -9.119 31.336 1.00 85.88 249 LEU A CA 1
ATOM 1993 C C . LEU A 1 249 ? 3.026 -7.639 30.964 1.00 85.88 249 LEU A C 1
ATOM 1995 O O . LEU A 1 249 ? 2.728 -6.808 31.814 1.00 85.88 249 LEU A O 1
ATOM 1999 N N . ASP A 1 250 ? 3.422 -7.338 29.729 1.00 88.56 250 ASP A N 1
ATOM 2000 C CA . ASP A 1 250 ? 3.635 -5.976 29.244 1.00 88.56 250 ASP A CA 1
ATOM 2001 C C . ASP A 1 250 ? 3.461 -5.914 27.720 1.00 88.56 250 ASP A C 1
ATOM 2003 O O . ASP A 1 250 ? 3.497 -6.950 27.049 1.00 88.56 250 ASP A O 1
ATOM 2007 N N . SER A 1 251 ? 3.282 -4.710 27.184 1.00 90.81 251 SER A N 1
ATOM 2008 C CA . SER A 1 251 ? 3.162 -4.429 25.754 1.00 90.81 251 SER A CA 1
ATOM 2009 C C . SER A 1 251 ? 3.913 -3.149 25.411 1.00 90.81 251 SER A C 1
ATOM 2011 O O . SER A 1 251 ? 3.703 -2.118 26.042 1.00 90.81 251 SER A O 1
ATOM 2013 N N . GLU A 1 252 ? 4.713 -3.188 24.354 1.00 93.88 252 GLU A N 1
ATOM 2014 C CA . GLU A 1 252 ? 5.457 -2.039 23.848 1.00 93.88 252 GLU A CA 1
ATOM 2015 C C . GLU A 1 252 ? 5.217 -1.871 22.348 1.00 93.88 252 GLU A C 1
ATOM 2017 O O . GLU A 1 252 ? 5.318 -2.832 21.585 1.00 93.88 252 GLU A O 1
ATOM 2022 N N . THR A 1 253 ? 4.943 -0.637 21.921 1.00 91.75 253 THR A N 1
ATOM 2023 C CA . THR A 1 253 ? 4.851 -0.272 20.505 1.00 91.75 253 THR A CA 1
ATOM 2024 C C . THR A 1 253 ? 5.936 0.746 20.165 1.00 91.75 253 THR A C 1
ATOM 2026 O O . THR A 1 253 ? 5.989 1.829 20.748 1.00 91.75 253 THR A O 1
ATOM 2029 N N . ILE A 1 254 ? 6.793 0.419 19.198 1.00 90.81 254 ILE A N 1
ATOM 2030 C CA . ILE A 1 254 ? 7.901 1.261 18.738 1.00 90.81 254 ILE A CA 1
ATOM 2031 C C . ILE A 1 254 ? 7.655 1.654 17.284 1.00 90.81 254 ILE A C 1
ATOM 2033 O O . ILE A 1 254 ? 7.521 0.790 16.422 1.00 90.81 254 ILE A O 1
ATOM 2037 N N . VAL A 1 255 ? 7.657 2.958 16.998 1.00 87.19 255 VAL A N 1
ATOM 2038 C CA . VAL A 1 255 ? 7.630 3.501 15.631 1.00 87.19 255 VAL A CA 1
ATOM 2039 C C . VAL A 1 255 ? 9.014 4.046 15.302 1.00 87.19 255 VAL A C 1
ATOM 2041 O O . VAL A 1 255 ? 9.493 4.967 15.969 1.00 87.19 255 VAL A O 1
ATOM 2044 N N . LYS A 1 256 ? 9.661 3.492 14.276 1.00 83.38 256 LYS A N 1
ATOM 2045 C CA . LYS A 1 256 ? 10.996 3.909 13.843 1.00 83.38 256 LYS A CA 1
ATOM 2046 C C . LYS A 1 256 ? 11.112 3.865 12.325 1.00 83.38 256 LYS A C 1
ATOM 2048 O O . LYS A 1 256 ? 10.840 2.842 11.702 1.00 83.38 256 LYS A O 1
ATOM 2053 N N . ASP A 1 257 ? 11.578 4.970 11.749 1.00 80.00 257 ASP A N 1
ATOM 2054 C CA . ASP A 1 257 ? 11.749 5.149 10.306 1.00 80.00 257 ASP A CA 1
ATOM 2055 C C . ASP A 1 257 ? 10.450 4.850 9.536 1.00 80.00 257 ASP A C 1
ATOM 2057 O O . ASP A 1 257 ? 9.492 5.615 9.641 1.00 80.00 257 ASP A O 1
ATOM 2061 N N . GLN A 1 258 ? 10.412 3.748 8.787 1.00 83.12 258 GLN A N 1
ATOM 2062 C CA . GLN A 1 258 ? 9.243 3.277 8.036 1.00 83.12 258 GLN A CA 1
ATOM 2063 C C . GLN A 1 258 ? 8.612 2.028 8.656 1.00 83.12 258 GLN A C 1
ATOM 2065 O O . GLN A 1 258 ? 7.831 1.348 8.003 1.00 83.12 258 GLN A O 1
ATOM 2070 N N . THR A 1 259 ? 8.953 1.706 9.900 1.00 87.56 259 THR A N 1
ATOM 2071 C CA . THR A 1 259 ? 8.504 0.489 10.576 1.00 87.56 259 THR A CA 1
ATOM 2072 C C . THR A 1 259 ? 7.797 0.801 11.878 1.00 87.56 259 THR A C 1
ATOM 2074 O O . THR A 1 259 ? 8.072 1.796 12.556 1.00 87.56 259 THR A O 1
ATOM 2077 N N . ILE A 1 260 ? 6.882 -0.085 12.231 1.00 89.44 260 ILE A N 1
ATOM 2078 C CA . ILE A 1 260 ? 6.179 -0.094 13.501 1.00 89.44 260 ILE A CA 1
ATOM 2079 C C . ILE A 1 260 ? 6.283 -1.522 14.025 1.00 89.44 260 ILE A C 1
ATOM 2081 O O . ILE A 1 260 ? 6.072 -2.484 13.294 1.00 89.44 260 ILE A O 1
ATOM 2085 N N . THR A 1 261 ? 6.660 -1.672 15.283 1.00 92.50 261 THR A N 1
ATOM 2086 C CA . THR A 1 261 ? 6.770 -2.971 15.943 1.00 92.50 261 THR A CA 1
ATOM 2087 C C . THR A 1 261 ? 5.925 -2.938 17.193 1.00 92.50 261 THR A C 1
ATOM 2089 O O . THR A 1 261 ? 6.097 -2.035 18.007 1.00 92.50 261 THR A O 1
ATOM 2092 N N . ASN A 1 262 ? 5.044 -3.917 17.364 1.00 94.44 262 ASN A N 1
ATOM 2093 C CA . ASN A 1 262 ? 4.376 -4.154 18.634 1.00 94.44 262 ASN A CA 1
ATOM 2094 C C . ASN A 1 262 ? 4.889 -5.468 19.226 1.00 94.44 262 ASN A C 1
ATOM 2096 O O . ASN A 1 262 ? 4.908 -6.491 18.543 1.00 94.44 262 ASN A O 1
ATOM 2100 N N . THR A 1 263 ? 5.317 -5.419 20.485 1.00 93.06 263 THR A N 1
ATOM 2101 C CA . THR A 1 263 ? 5.873 -6.552 21.223 1.00 93.06 263 THR A CA 1
ATOM 2102 C C . THR A 1 263 ? 5.110 -6.739 22.524 1.00 93.06 263 THR A C 1
ATOM 2104 O O . THR A 1 263 ? 5.037 -5.839 23.354 1.00 93.06 263 THR A O 1
ATOM 2107 N N . LEU A 1 264 ? 4.587 -7.938 22.727 1.00 91.81 264 LEU A N 1
ATOM 2108 C CA . LEU A 1 264 ? 4.014 -8.425 23.968 1.00 91.81 264 LEU A CA 1
ATOM 2109 C C . LEU A 1 264 ? 5.082 -9.217 24.725 1.00 91.81 264 LEU A C 1
ATOM 2111 O O . LEU A 1 264 ? 5.574 -10.243 24.251 1.00 91.81 264 LEU A O 1
ATOM 2115 N N . SER A 1 265 ? 5.416 -8.770 25.931 1.00 89.56 265 SER A N 1
ATOM 2116 C CA . SER A 1 265 ? 6.199 -9.569 26.872 1.00 89.56 265 SER A CA 1
ATOM 2117 C C . SER A 1 265 ? 5.277 -10.553 27.567 1.00 89.56 265 SER A C 1
ATOM 2119 O O . SER A 1 265 ? 4.291 -10.156 28.190 1.00 89.56 265 SER A O 1
ATOM 2121 N N . VAL A 1 266 ? 5.596 -11.839 27.499 1.00 86.69 266 VAL A N 1
ATOM 2122 C CA . VAL A 1 266 ? 4.704 -12.899 27.959 1.00 86.69 266 VAL A CA 1
ATOM 2123 C C . VAL A 1 266 ? 5.427 -13.932 28.826 1.00 86.69 266 VAL A C 1
ATOM 2125 O O . VAL A 1 266 ? 6.645 -14.095 28.753 1.00 86.69 266 VAL A O 1
ATOM 2128 N N . VAL A 1 267 ? 4.694 -14.633 29.693 1.00 85.06 267 VAL A N 1
ATOM 2129 C CA . VAL A 1 267 ? 5.228 -15.710 30.544 1.00 85.06 267 VAL A CA 1
ATOM 2130 C C . VAL A 1 267 ? 4.497 -17.009 30.287 1.00 85.06 267 VAL A C 1
ATOM 2132 O O . VAL A 1 267 ? 3.281 -17.052 30.435 1.00 85.06 267 VAL A O 1
ATOM 2135 N N . SER A 1 268 ? 5.260 -18.065 30.011 1.00 78.44 268 SER A N 1
ATOM 2136 C CA . SER A 1 268 ? 4.783 -19.449 29.982 1.00 78.44 268 SER A CA 1
ATOM 2137 C C . SER A 1 268 ? 5.302 -20.218 31.197 1.00 78.44 268 SER A C 1
ATOM 2139 O O . SER A 1 268 ? 6.385 -19.924 31.718 1.00 78.44 268 SER A O 1
ATOM 2141 N N . THR A 1 269 ? 4.537 -21.203 31.664 1.00 72.12 269 THR A N 1
ATOM 2142 C CA . THR A 1 269 ? 4.976 -22.148 32.698 1.00 72.12 269 THR A CA 1
ATOM 2143 C C . THR A 1 269 ? 5.198 -23.507 32.050 1.00 72.12 269 THR A C 1
ATOM 2145 O O . THR A 1 269 ? 4.268 -24.093 31.514 1.00 72.12 269 THR A O 1
ATOM 2148 N N . ASN A 1 270 ? 6.429 -24.022 32.089 1.00 68.06 270 ASN A N 1
ATOM 2149 C CA . ASN A 1 270 ? 6.702 -25.332 31.500 1.00 68.06 270 ASN A CA 1
ATOM 2150 C C . ASN A 1 270 ? 6.083 -26.477 32.328 1.00 68.06 270 ASN A C 1
ATOM 2152 O O . ASN A 1 270 ? 5.655 -26.280 33.467 1.00 68.06 270 ASN A O 1
ATOM 2156 N N . SER A 1 271 ? 6.123 -27.703 31.795 1.00 65.56 271 SER A N 1
ATOM 2157 C CA . SER A 1 271 ? 5.619 -28.924 32.453 1.00 65.56 271 SER A CA 1
ATOM 2158 C C . SER A 1 271 ? 6.229 -29.219 33.834 1.00 65.56 271 SER A C 1
ATOM 2160 O O . SER A 1 271 ? 5.697 -30.034 34.582 1.00 65.56 271 SER A O 1
ATOM 2162 N N . PHE A 1 272 ? 7.326 -28.546 34.194 1.00 71.25 272 PHE A N 1
ATOM 2163 C CA . PHE A 1 272 ? 8.005 -28.652 35.485 1.00 71.25 272 PHE A CA 1
ATOM 2164 C C . PHE A 1 272 ? 7.693 -27.477 36.433 1.00 71.25 272 PHE A C 1
ATOM 2166 O O . PHE A 1 272 ? 8.343 -27.336 37.468 1.00 71.25 272 PHE A O 1
ATOM 2173 N N . GLY A 1 273 ? 6.742 -26.601 36.090 1.00 69.06 273 GLY A N 1
ATOM 2174 C CA . GLY A 1 273 ? 6.349 -25.450 36.910 1.00 69.06 273 GLY A CA 1
ATOM 2175 C C . GLY A 1 273 ? 7.299 -24.246 36.831 1.00 69.06 273 GLY A C 1
ATOM 2176 O O . GLY A 1 273 ? 7.126 -23.269 37.564 1.00 69.06 273 GLY A O 1
ATOM 2177 N N . LYS A 1 274 ? 8.316 -24.278 35.959 1.00 76.31 274 LYS A N 1
ATOM 2178 C CA . LYS A 1 274 ? 9.273 -23.177 35.798 1.00 76.31 274 LYS A CA 1
ATOM 2179 C C . LYS A 1 274 ? 8.698 -22.123 34.856 1.00 76.31 274 LYS A C 1
ATOM 2181 O O . LYS A 1 274 ? 8.413 -22.405 33.694 1.00 76.31 274 LYS A O 1
ATOM 2186 N N . LYS A 1 275 ? 8.600 -20.890 35.356 1.00 79.25 275 LYS A N 1
ATOM 2187 C CA . LYS A 1 275 ? 8.212 -19.719 34.563 1.00 79.25 275 LYS A CA 1
ATOM 2188 C C . LYS A 1 275 ? 9.346 -19.315 33.622 1.00 79.25 275 LYS A C 1
ATOM 2190 O O . LYS A 1 275 ? 10.479 -19.124 34.067 1.00 79.25 275 LYS A O 1
ATOM 2195 N N . GLN A 1 276 ? 9.034 -19.162 32.344 1.00 81.69 276 GLN A N 1
ATOM 2196 C CA . GLN A 1 276 ? 9.928 -18.650 31.310 1.00 81.69 276 GLN A CA 1
ATOM 2197 C C . GLN A 1 276 ? 9.295 -17.423 30.654 1.00 81.69 276 GLN A C 1
ATOM 2199 O O . GLN A 1 276 ? 8.082 -17.382 30.460 1.00 81.69 276 GLN A O 1
ATOM 22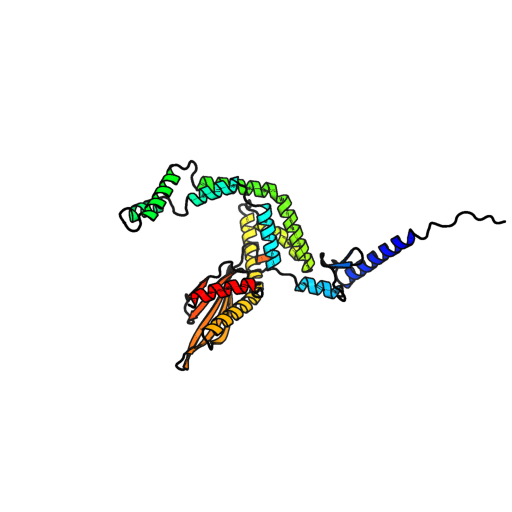04 N N . ARG A 1 277 ? 10.117 -16.409 30.360 1.00 85.25 277 ARG A N 1
ATOM 2205 C CA . ARG A 1 277 ? 9.692 -15.180 29.680 1.00 85.25 277 ARG A CA 1
ATOM 2206 C C . ARG A 1 277 ? 9.990 -15.274 28.191 1.00 85.25 277 ARG A C 1
ATOM 2208 O O . ARG A 1 277 ? 11.110 -15.616 27.811 1.00 85.25 277 ARG A O 1
ATOM 2215 N N . PHE A 1 278 ? 9.004 -14.907 27.394 1.00 86.25 278 PHE A N 1
ATOM 2216 C CA . PHE A 1 278 ? 9.070 -14.834 25.945 1.00 86.25 278 PHE A CA 1
ATOM 2217 C C . PHE A 1 278 ? 8.588 -13.466 25.473 1.00 86.25 278 PHE A C 1
ATOM 2219 O O . PHE A 1 278 ? 7.968 -12.714 26.226 1.00 86.25 278 PHE A O 1
ATOM 2226 N N . GLU A 1 279 ? 8.868 -13.170 24.217 1.00 88.06 279 GLU A N 1
ATOM 2227 C CA . GLU A 1 279 ? 8.340 -12.032 23.482 1.00 88.06 279 GLU A CA 1
ATOM 2228 C C . GLU A 1 279 ? 7.551 -12.569 22.288 1.00 88.06 279 GLU A C 1
ATOM 2230 O O . GLU A 1 279 ? 8.052 -13.407 21.535 1.00 88.06 279 GLU A O 1
ATOM 2235 N N . VAL A 1 280 ? 6.318 -12.094 22.138 1.00 90.06 280 VAL A N 1
ATOM 2236 C CA . VAL A 1 280 ? 5.488 -12.286 20.944 1.00 90.06 280 VAL A CA 1
ATOM 2237 C C . VAL A 1 280 ? 5.325 -10.923 20.311 1.00 90.06 280 VAL A C 1
ATOM 2239 O O . VAL A 1 280 ? 4.938 -9.990 21.004 1.00 90.06 280 VAL A O 1
ATOM 2242 N N . GLY A 1 281 ? 5.576 -10.772 19.023 1.00 92.12 281 GLY A N 1
ATOM 2243 C CA . GLY A 1 281 ? 5.377 -9.475 18.394 1.00 92.12 281 GLY A CA 1
ATOM 2244 C C . GLY A 1 281 ? 5.183 -9.559 16.902 1.00 92.12 281 GLY A C 1
ATOM 2245 O O . GLY A 1 281 ? 5.408 -10.600 16.292 1.00 92.12 281 GLY A O 1
ATOM 2246 N N . CYS A 1 282 ? 4.759 -8.444 16.328 1.00 93.06 282 CYS A N 1
ATOM 2247 C CA . CYS A 1 282 ? 4.635 -8.274 14.893 1.00 93.06 282 CYS A CA 1
ATOM 2248 C C . CYS A 1 282 ? 5.289 -6.962 14.472 1.00 93.06 282 CYS A C 1
ATOM 2250 O O . CYS A 1 282 ? 5.233 -5.954 15.183 1.00 93.06 282 CYS A O 1
ATOM 2252 N N . VAL A 1 283 ? 5.921 -6.999 13.305 1.00 91.88 283 VAL A N 1
ATOM 2253 C CA . VAL A 1 283 ? 6.522 -5.848 12.643 1.00 91.88 283 VAL A CA 1
ATOM 2254 C C . VAL A 1 283 ? 5.696 -5.543 11.407 1.00 91.88 283 VAL A C 1
ATOM 2256 O O . VAL A 1 283 ? 5.431 -6.420 10.585 1.00 91.88 283 VAL A O 1
ATOM 2259 N N . ALA A 1 284 ? 5.316 -4.283 11.267 1.00 90.19 284 ALA A N 1
ATOM 2260 C CA . ALA A 1 284 ? 4.693 -3.739 10.079 1.00 90.19 284 ALA A CA 1
ATOM 2261 C C . ALA A 1 284 ? 5.556 -2.621 9.496 1.00 90.19 284 ALA A C 1
ATOM 2263 O O . ALA A 1 284 ? 6.362 -2.002 10.198 1.00 90.19 284 ALA A O 1
ATOM 2264 N N . TYR A 1 285 ? 5.380 -2.348 8.211 1.00 87.19 285 TYR A N 1
ATOM 2265 C CA . TYR A 1 285 ? 6.090 -1.288 7.517 1.00 87.19 285 TYR A CA 1
ATOM 2266 C C . TYR A 1 285 ? 5.142 -0.427 6.683 1.00 87.19 285 TYR A C 1
ATOM 2268 O O . TYR A 1 285 ? 4.078 -0.869 6.251 1.00 87.19 285 TYR A O 1
ATOM 2276 N N . ALA A 1 286 ? 5.518 0.831 6.481 1.00 77.69 286 ALA A N 1
ATOM 2277 C CA . ALA A 1 286 ? 4.782 1.754 5.635 1.00 77.69 286 ALA A CA 1
ATOM 2278 C C . ALA A 1 286 ? 4.987 1.426 4.155 1.00 77.69 286 ALA A C 1
ATOM 2280 O O . ALA A 1 286 ? 6.118 1.248 3.706 1.00 77.69 286 ALA A O 1
ATOM 2281 N N . VAL A 1 287 ? 3.909 1.446 3.377 1.00 69.88 287 VAL A N 1
ATOM 2282 C CA . VAL A 1 287 ? 3.968 1.305 1.911 1.00 69.88 287 VAL A CA 1
ATOM 2283 C C . VAL A 1 287 ? 4.025 2.695 1.272 1.00 69.88 287 VAL A C 1
ATOM 2285 O O . VAL A 1 287 ? 3.340 3.585 1.738 1.00 69.88 287 VAL A O 1
ATOM 2288 N N . GLY A 1 288 ? 4.803 2.927 0.211 1.00 55.97 288 GLY A N 1
ATOM 2289 C CA . GLY A 1 288 ? 5.182 4.282 -0.252 1.00 55.97 288 GLY A CA 1
ATOM 2290 C C . GLY A 1 288 ? 4.066 5.331 -0.470 1.00 55.97 288 GLY A C 1
ATOM 2291 O O . GLY A 1 288 ? 4.318 6.511 -0.253 1.00 55.97 288 GLY A O 1
ATOM 2292 N N . ILE A 1 289 ? 2.840 4.932 -0.836 1.00 59.34 289 ILE A N 1
ATOM 2293 C CA . ILE A 1 289 ? 1.673 5.832 -1.056 1.00 59.34 289 ILE A CA 1
ATOM 2294 C C . ILE A 1 289 ? 0.723 5.863 0.168 1.00 59.34 289 ILE A C 1
ATOM 2296 O O . ILE A 1 289 ? -0.128 6.734 0.326 1.00 59.34 289 ILE A O 1
ATOM 2300 N N . ASN A 1 290 ? 0.912 4.913 1.080 1.00 58.06 290 ASN A N 1
ATOM 2301 C CA . ASN A 1 290 ? 0.090 4.589 2.241 1.00 58.06 290 ASN A CA 1
ATOM 2302 C C . ASN A 1 290 ? 0.206 5.518 3.473 1.00 58.06 290 ASN A C 1
ATOM 2304 O O . ASN A 1 290 ? -0.760 5.619 4.228 1.00 58.06 290 ASN A O 1
ATOM 2308 N N . PRO A 1 291 ? 1.308 6.268 3.692 1.00 54.84 291 PRO A N 1
ATOM 2309 C CA . PRO A 1 291 ? 1.417 7.291 4.730 1.00 54.84 291 PRO A CA 1
ATOM 2310 C C . PRO A 1 291 ? 0.224 8.231 4.881 1.00 54.84 291 PRO A C 1
ATOM 2312 O O . PRO A 1 291 ? -0.036 8.725 5.975 1.00 54.84 291 PRO A O 1
ATOM 2315 N N . ILE A 1 292 ? -0.462 8.483 3.769 1.00 64.88 292 ILE A N 1
ATOM 2316 C CA . ILE A 1 292 ? -1.579 9.414 3.643 1.00 64.88 292 ILE A CA 1
ATOM 2317 C C . ILE A 1 292 ? -2.895 8.776 4.109 1.00 64.88 292 ILE A C 1
ATOM 2319 O O . ILE A 1 292 ? -3.715 9.439 4.737 1.00 64.88 292 ILE A O 1
ATOM 2323 N N . PHE A 1 293 ? -3.063 7.474 3.876 1.00 68.75 293 PHE A N 1
ATOM 2324 C CA . PHE A 1 293 ? -4.227 6.693 4.310 1.00 68.75 293 PHE A CA 1
ATOM 2325 C C . PHE A 1 293 ? -4.042 6.073 5.698 1.00 68.75 293 PHE A C 1
ATOM 2327 O O . PHE A 1 293 ? -5.002 5.606 6.308 1.00 68.75 293 PHE A O 1
ATOM 2334 N N . GLY A 1 294 ? -2.809 6.093 6.208 1.00 65.88 294 GLY A N 1
ATOM 2335 C CA . GLY A 1 294 ? -2.463 5.590 7.528 1.00 65.88 294 GLY A CA 1
ATOM 2336 C C . GLY A 1 294 ? -2.481 4.073 7.633 1.00 65.88 294 GLY A C 1
ATOM 2337 O O . GLY A 1 294 ? -2.704 3.584 8.733 1.00 65.88 294 GLY A O 1
ATOM 2338 N N . SER A 1 295 ? -2.268 3.347 6.530 1.00 74.81 295 SER A N 1
ATOM 2339 C CA . SER A 1 295 ? -2.182 1.886 6.553 1.00 74.81 295 SER A CA 1
ATOM 2340 C C . SER A 1 295 ? -0.725 1.402 6.568 1.00 74.81 295 SER A C 1
ATOM 2342 O O . SER A 1 295 ? 0.214 2.120 6.194 1.00 74.81 295 SER A O 1
ATOM 2344 N N . ALA A 1 296 ? -0.516 0.173 7.029 1.00 83.50 296 ALA A N 1
ATOM 2345 C CA . ALA A 1 296 ? 0.794 -0.476 7.056 1.00 83.50 296 ALA A CA 1
ATOM 2346 C C . ALA A 1 296 ? 0.674 -1.935 6.607 1.00 83.50 296 ALA A C 1
ATOM 2348 O O . ALA A 1 296 ? -0.377 -2.544 6.767 1.00 83.50 296 ALA A O 1
ATOM 2349 N N . SER A 1 297 ? 1.741 -2.508 6.056 1.00 87.31 297 SER A N 1
ATOM 2350 C CA . SER A 1 297 ? 1.792 -3.926 5.674 1.00 87.31 297 SER A CA 1
ATOM 2351 C C . SER A 1 297 ? 2.481 -4.732 6.759 1.00 87.31 297 SER A C 1
ATOM 2353 O O . SER A 1 297 ? 3.535 -4.321 7.250 1.00 87.31 297 SER A O 1
ATOM 2355 N N . ILE A 1 298 ? 1.936 -5.897 7.112 1.00 88.75 298 ILE A N 1
ATOM 2356 C CA . ILE A 1 298 ? 2.634 -6.816 8.015 1.00 88.75 298 ILE A CA 1
ATOM 2357 C C . ILE A 1 298 ? 3.865 -7.382 7.286 1.00 88.75 298 ILE A C 1
ATOM 2359 O O . ILE A 1 298 ? 3.764 -7.939 6.196 1.00 88.75 298 ILE A O 1
ATOM 2363 N N . PHE A 1 299 ? 5.040 -7.231 7.896 1.00 88.81 299 PHE A N 1
ATOM 2364 C CA . PHE A 1 299 ? 6.305 -7.777 7.402 1.00 88.81 299 PHE A CA 1
ATOM 2365 C C . PHE A 1 299 ? 6.524 -9.189 7.946 1.00 88.81 299 PHE A C 1
ATOM 2367 O O . PHE A 1 299 ? 6.648 -10.162 7.201 1.00 88.81 299 PHE A O 1
ATOM 2374 N N . ASN A 1 300 ? 6.552 -9.313 9.270 1.00 90.44 300 ASN A N 1
ATOM 2375 C CA . ASN A 1 300 ? 6.709 -10.580 9.963 1.00 90.44 300 ASN A CA 1
ATOM 2376 C C . ASN A 1 300 ? 6.081 -10.523 11.357 1.00 90.44 300 ASN A C 1
ATOM 2378 O O . ASN A 1 300 ? 5.809 -9.452 11.901 1.00 90.44 300 ASN A O 1
ATOM 2382 N N . CYS A 1 301 ? 5.885 -11.696 11.940 1.00 91.88 301 CYS A N 1
ATOM 2383 C CA . CYS A 1 301 ? 5.639 -11.847 13.364 1.00 91.88 301 CYS A CA 1
ATOM 2384 C C . CYS A 1 301 ? 6.646 -12.814 13.965 1.00 91.88 301 CYS A C 1
ATOM 2386 O O . CYS A 1 301 ? 7.264 -13.598 13.253 1.00 91.88 301 CYS A O 1
ATOM 2388 N N . PHE A 1 302 ? 6.843 -12.751 15.272 1.00 89.19 302 PHE A N 1
ATOM 2389 C CA . PHE A 1 302 ? 7.870 -13.520 15.952 1.00 89.19 302 PHE A CA 1
ATOM 2390 C C . PHE A 1 302 ? 7.383 -14.048 17.294 1.00 89.19 302 PHE A C 1
ATOM 2392 O O . PHE A 1 302 ? 6.574 -13.417 17.980 1.00 89.19 302 PHE A O 1
ATOM 2399 N N . PHE A 1 303 ? 7.945 -15.191 17.679 1.00 87.06 303 PHE A N 1
ATOM 2400 C CA . PHE A 1 303 ? 7.907 -15.719 19.036 1.00 87.06 303 PHE A CA 1
ATOM 2401 C C . PHE A 1 303 ? 9.325 -16.105 19.450 1.00 87.06 303 PHE A C 1
ATOM 2403 O O . PHE A 1 303 ? 9.967 -16.925 18.801 1.00 87.06 303 PHE A O 1
ATOM 2410 N N . ARG A 1 304 ? 9.853 -15.487 20.509 1.00 84.81 304 ARG A N 1
ATOM 2411 C CA . ARG A 1 304 ? 11.266 -15.647 20.895 1.00 84.81 304 ARG A CA 1
ATOM 2412 C C . ARG A 1 304 ? 11.480 -15.560 22.397 1.00 84.81 304 ARG A C 1
ATOM 2414 O O . ARG A 1 304 ? 10.611 -15.074 23.120 1.00 84.81 304 ARG A O 1
ATOM 2421 N N . LYS A 1 305 ? 12.638 -16.001 22.900 1.00 81.88 305 LYS A N 1
ATOM 2422 C CA . LYS A 1 305 ? 12.988 -15.749 24.308 1.00 81.88 305 LYS A CA 1
ATOM 2423 C C . LYS A 1 305 ? 13.304 -14.271 24.501 1.00 81.88 305 LYS A C 1
ATOM 2425 O O . LYS A 1 305 ? 13.864 -13.623 23.621 1.00 81.88 305 LYS A O 1
ATOM 2430 N N . SER A 1 306 ? 12.953 -13.742 25.670 1.00 76.50 306 SER A N 1
ATOM 2431 C CA . SER A 1 306 ? 13.150 -12.315 25.934 1.00 76.50 306 SER A CA 1
ATOM 2432 C C . SER A 1 306 ? 14.631 -11.919 25.867 1.00 76.50 306 SER A C 1
ATOM 2434 O O . SER A 1 306 ? 15.485 -12.609 26.429 1.00 76.50 306 SER A O 1
ATOM 2436 N N . GLY A 1 307 ? 14.919 -10.809 25.182 1.00 68.00 307 GLY A N 1
ATOM 2437 C CA . GLY A 1 307 ? 16.276 -10.297 24.959 1.00 68.00 307 GLY A CA 1
ATOM 2438 C C . GLY A 1 307 ? 17.038 -10.909 23.775 1.00 68.00 307 GLY A C 1
ATOM 2439 O O . GLY A 1 307 ? 18.150 -10.464 23.489 1.00 68.00 307 GLY A O 1
ATOM 2440 N N . GLU A 1 308 ? 16.473 -11.890 23.066 1.00 72.31 308 GLU A N 1
ATOM 2441 C CA . GLU A 1 308 ? 17.043 -12.384 21.807 1.00 72.31 308 GLU A CA 1
ATOM 2442 C C . GLU A 1 308 ? 16.646 -11.450 20.653 1.00 72.31 308 GLU A C 1
ATOM 2444 O O . GLU A 1 308 ? 15.484 -11.091 20.498 1.00 72.31 308 GLU A O 1
ATOM 2449 N N . THR A 1 309 ? 17.602 -11.028 19.822 1.00 57.34 309 THR A N 1
ATOM 2450 C CA . THR A 1 309 ? 17.331 -10.165 18.654 1.00 57.34 309 THR A CA 1
ATOM 2451 C C . THR A 1 309 ? 16.774 -10.934 17.458 1.00 57.34 309 THR A C 1
ATOM 2453 O O . THR A 1 309 ? 16.109 -10.341 16.612 1.00 57.34 309 THR A O 1
ATOM 2456 N N . LEU A 1 310 ? 17.007 -12.245 17.409 1.00 50.34 310 LEU A N 1
ATOM 2457 C CA . LEU A 1 310 ? 16.532 -13.170 16.386 1.00 50.34 310 LEU A CA 1
ATOM 2458 C C . LEU A 1 310 ? 15.810 -14.320 17.091 1.00 50.34 310 LEU A C 1
ATOM 2460 O O . LEU A 1 310 ? 16.397 -14.965 17.954 1.00 50.34 310 LEU A O 1
ATOM 2464 N N . GLY A 1 311 ? 14.557 -14.565 16.729 1.00 57.09 311 GLY A N 1
ATOM 2465 C CA . GLY A 1 311 ? 13.853 -15.804 17.064 1.00 57.09 311 GLY A CA 1
ATOM 2466 C C . 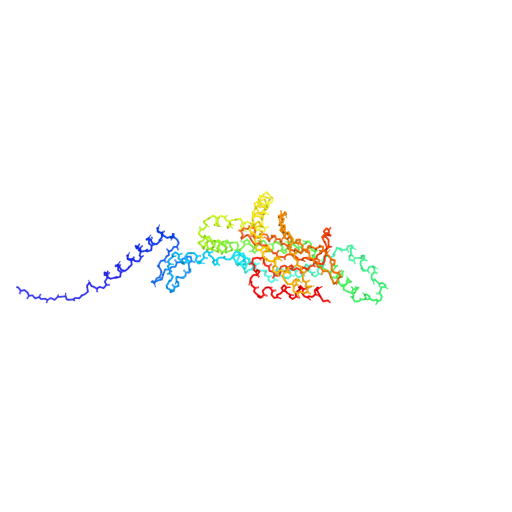GLY A 1 311 ? 13.070 -16.300 15.858 1.00 57.09 311 GLY A C 1
ATOM 2467 O O . GLY A 1 311 ? 13.193 -15.702 14.783 1.00 57.09 311 GLY A O 1
ATOM 2468 N N . ASP A 1 312 ? 12.278 -17.357 16.041 1.00 69.31 312 ASP A N 1
ATOM 2469 C CA . ASP A 1 312 ? 11.459 -17.953 14.983 1.00 69.31 312 ASP A CA 1
ATOM 2470 C C . ASP A 1 312 ? 10.500 -16.887 14.439 1.00 69.31 312 ASP A C 1
ATOM 2472 O O . ASP A 1 312 ? 9.516 -16.488 15.071 1.00 69.31 312 ASP A O 1
ATOM 2476 N N . SER A 1 313 ? 10.896 -16.326 13.297 1.00 81.44 313 SER A N 1
ATOM 2477 C CA . SER A 1 313 ? 10.229 -15.212 12.643 1.00 81.44 313 SER A CA 1
ATOM 2478 C C . SER A 1 313 ? 9.415 -15.777 11.501 1.00 81.44 313 SER A C 1
ATOM 2480 O O . SER A 1 313 ? 9.951 -16.341 10.552 1.00 81.44 313 SER A O 1
ATOM 2482 N N . ILE A 1 314 ? 8.110 -15.601 11.598 1.00 84.81 314 ILE A N 1
ATOM 2483 C CA . ILE A 1 314 ? 7.147 -16.007 10.595 1.00 84.81 314 ILE A CA 1
ATOM 2484 C C . ILE A 1 314 ? 6.993 -14.827 9.653 1.00 84.81 314 ILE A C 1
ATOM 2486 O O . ILE A 1 314 ? 6.394 -13.805 9.998 1.00 84.81 314 ILE A O 1
ATOM 2490 N N . TYR A 1 315 ? 7.593 -14.945 8.476 1.00 84.62 315 TYR A N 1
ATOM 2491 C CA . TYR A 1 315 ? 7.513 -13.918 7.451 1.00 84.62 315 TYR A CA 1
ATOM 2492 C C . TYR A 1 315 ? 6.116 -13.922 6.828 1.00 84.62 315 TYR A C 1
ATOM 2494 O O . TYR A 1 315 ? 5.672 -14.920 6.270 1.00 84.62 315 TYR A O 1
ATOM 2502 N N . LEU A 1 316 ? 5.423 -12.789 6.940 1.00 83.12 316 LEU A N 1
ATOM 2503 C CA . LEU A 1 316 ? 4.045 -12.589 6.480 1.00 83.12 316 LEU A CA 1
ATOM 2504 C C . LEU A 1 316 ? 3.969 -11.518 5.379 1.00 83.12 316 LEU A C 1
ATOM 2506 O O . LEU A 1 316 ? 2.906 -10.941 5.157 1.00 83.12 316 LEU A O 1
ATOM 2510 N N . HIS A 1 317 ? 5.104 -11.261 4.721 1.00 76.69 317 HIS A N 1
ATOM 2511 C CA . HIS A 1 317 ? 5.293 -10.249 3.688 1.00 76.69 317 HIS A CA 1
ATOM 2512 C C . HIS A 1 317 ? 4.086 -10.104 2.762 1.00 76.69 317 HIS A C 1
ATOM 2514 O O . HIS A 1 317 ? 3.745 -11.026 2.022 1.00 76.69 317 HIS A O 1
ATOM 2520 N N . ASP A 1 318 ? 3.477 -8.921 2.811 1.00 69.56 318 ASP A N 1
ATOM 2521 C CA . ASP A 1 318 ? 2.417 -8.453 1.912 1.00 69.56 318 ASP A CA 1
ATOM 2522 C C . ASP A 1 318 ? 1.171 -9.344 1.860 1.00 69.56 318 ASP A C 1
ATOM 2524 O O . ASP A 1 318 ? 0.353 -9.227 0.948 1.00 69.56 318 ASP A O 1
ATOM 2528 N N . LEU A 1 319 ? 0.977 -10.216 2.858 1.00 76.81 319 LEU A N 1
ATOM 2529 C CA . LEU A 1 319 ? -0.231 -11.035 2.948 1.00 76.81 319 LEU A CA 1
ATOM 2530 C C . LEU A 1 319 ? -1.475 -10.181 3.190 1.00 76.81 319 LEU A C 1
ATOM 2532 O O . LEU A 1 319 ? -2.546 -10.512 2.678 1.00 76.81 319 LEU A O 1
ATOM 2536 N N . MET A 1 320 ? -1.331 -9.119 3.984 1.00 82.00 320 MET A N 1
ATOM 2537 C CA . MET A 1 320 ? -2.402 -8.194 4.334 1.00 82.00 320 MET A CA 1
ATOM 2538 C C . MET A 1 320 ? -1.860 -6.882 4.904 1.00 82.00 320 MET A C 1
ATOM 2540 O O . MET A 1 320 ? -0.751 -6.825 5.453 1.00 82.00 320 MET A O 1
ATOM 2544 N N . LEU A 1 321 ? -2.684 -5.843 4.815 1.00 84.75 321 LEU A N 1
ATOM 2545 C CA . LEU A 1 321 ? -2.511 -4.629 5.597 1.00 84.75 321 LEU A CA 1
ATOM 2546 C C . LEU A 1 321 ? -2.922 -4.896 7.051 1.00 84.75 321 LEU A C 1
ATOM 2548 O O . LEU A 1 321 ? -3.773 -5.746 7.329 1.00 84.75 321 LEU A O 1
ATOM 2552 N N . VAL A 1 322 ? -2.302 -4.181 7.989 1.00 80.25 322 VAL A N 1
ATOM 2553 C CA . VAL A 1 322 ? -2.523 -4.351 9.431 1.00 80.25 322 VAL A CA 1
ATOM 2554 C C . VAL A 1 322 ? -4.003 -4.176 9.777 1.00 80.25 322 VAL A C 1
ATOM 2556 O O . VAL A 1 322 ? -4.531 -4.899 10.613 1.00 80.25 322 VAL A O 1
ATOM 2559 N N . GLU A 1 323 ? -4.674 -3.238 9.114 1.00 77.12 323 GLU A N 1
ATOM 2560 C CA . GLU A 1 323 ? -6.065 -2.836 9.323 1.00 77.12 323 GLU A CA 1
ATOM 2561 C C . GLU A 1 323 ? -7.078 -3.903 8.904 1.00 77.12 323 GLU A C 1
ATOM 2563 O O . GLU A 1 323 ? -8.240 -3.810 9.275 1.00 77.12 323 GLU A O 1
ATOM 2568 N N . GLU A 1 324 ? -6.654 -4.925 8.164 1.00 80.81 324 GLU A N 1
ATOM 2569 C CA . GLU A 1 324 ? -7.529 -5.992 7.671 1.00 80.81 324 GLU A CA 1
ATOM 2570 C C . GLU A 1 324 ? -7.563 -7.207 8.599 1.00 80.81 324 GLU A C 1
ATOM 2572 O O . GLU A 1 324 ? -7.952 -8.305 8.200 1.00 80.81 324 GLU A O 1
ATOM 2577 N N . PHE A 1 325 ? -7.095 -7.048 9.838 1.00 78.19 325 PHE A N 1
ATOM 2578 C CA . PHE A 1 325 ? -7.003 -8.125 10.825 1.00 78.19 325 PHE A CA 1
ATOM 2579 C C . PHE A 1 325 ? -8.350 -8.804 11.125 1.00 78.19 325 PHE A C 1
ATOM 2581 O O . PHE A 1 325 ? -8.370 -9.919 11.659 1.00 78.19 325 PHE A O 1
ATOM 2588 N N . ASP A 1 326 ? -9.467 -8.146 10.821 1.00 80.50 326 ASP A N 1
ATOM 2589 C CA . ASP A 1 326 ? -10.833 -8.635 10.979 1.00 80.50 326 ASP A CA 1
ATOM 2590 C C . ASP A 1 326 ? -11.389 -9.352 9.732 1.00 80.50 326 ASP A C 1
ATOM 2592 O O . ASP A 1 326 ? -12.381 -10.075 9.849 1.00 80.50 326 ASP A O 1
ATOM 2596 N N . ASP A 1 327 ? -10.731 -9.255 8.571 1.00 85.06 327 ASP A N 1
ATOM 2597 C CA . ASP A 1 327 ? -11.073 -10.048 7.388 1.00 85.06 327 ASP A CA 1
ATOM 2598 C C . ASP A 1 327 ? -10.657 -11.512 7.602 1.00 85.06 327 ASP A C 1
ATOM 2600 O O . ASP A 1 327 ? -9.477 -11.877 7.597 1.00 85.06 327 ASP A O 1
ATOM 2604 N N . GLU A 1 328 ? -11.647 -12.391 7.766 1.00 86.25 328 GLU A N 1
ATOM 2605 C CA . GLU A 1 328 ? -11.408 -13.817 7.992 1.00 86.25 328 GLU A CA 1
ATOM 2606 C C . GLU A 1 328 ? -10.693 -14.516 6.825 1.00 86.25 328 GLU A C 1
ATOM 2608 O O . GLU A 1 328 ? -9.934 -15.459 7.055 1.00 86.25 328 GLU A O 1
ATOM 2613 N N . ASN A 1 329 ? -10.864 -14.071 5.576 1.00 86.69 329 ASN A N 1
ATOM 2614 C CA . ASN A 1 329 ? -10.138 -14.651 4.446 1.00 86.69 329 ASN A CA 1
ATOM 2615 C C . ASN A 1 329 ? -8.645 -14.326 4.527 1.00 86.69 329 ASN A C 1
ATOM 2617 O O . ASN A 1 329 ? -7.819 -15.219 4.314 1.00 86.69 329 ASN A O 1
ATOM 2621 N N . GLN A 1 330 ? -8.293 -13.081 4.860 1.00 84.75 330 GLN A N 1
ATOM 2622 C CA . GLN A 1 330 ? -6.893 -12.686 5.051 1.00 84.75 330 GLN A CA 1
ATOM 2623 C C . GLN A 1 330 ? -6.298 -13.364 6.284 1.00 84.75 330 GLN A C 1
ATOM 2625 O O . GLN A 1 330 ? -5.221 -13.961 6.220 1.00 84.75 330 GLN A O 1
ATOM 2630 N N . TRP A 1 331 ? -7.051 -13.395 7.383 1.00 88.56 331 TRP A N 1
ATOM 2631 C CA . TRP A 1 331 ? -6.632 -14.056 8.612 1.00 88.56 331 TRP A CA 1
ATOM 2632 C C . TRP A 1 331 ? -6.376 -15.558 8.425 1.00 88.56 331 TRP A C 1
ATOM 2634 O O . TRP A 1 331 ? -5.422 -16.110 8.977 1.00 88.56 331 TRP A O 1
ATOM 2644 N N . ASN A 1 332 ? -7.169 -16.236 7.593 1.00 88.06 332 ASN A N 1
ATOM 2645 C CA . ASN A 1 332 ? -6.945 -17.644 7.268 1.00 88.06 332 ASN A CA 1
ATOM 2646 C C . ASN A 1 332 ? -5.642 -17.884 6.487 1.00 88.06 332 ASN A C 1
ATOM 2648 O O . ASN A 1 332 ? -5.019 -18.934 6.671 1.00 88.06 332 ASN A O 1
ATOM 2652 N N . LYS A 1 333 ? -5.183 -16.926 5.666 1.00 87.50 333 LYS A N 1
ATOM 2653 C CA . LYS A 1 333 ? -3.853 -17.005 5.034 1.00 87.50 333 LYS A CA 1
ATOM 2654 C C . LYS A 1 333 ? -2.750 -16.918 6.084 1.00 87.50 333 LYS A C 1
ATOM 2656 O O . LYS A 1 333 ? -1.863 -17.766 6.083 1.00 87.50 333 LYS A O 1
ATOM 2661 N N . VAL A 1 334 ? -2.858 -15.969 7.018 1.00 87.62 334 VAL A N 1
ATOM 2662 C CA . VAL A 1 334 ? -1.908 -15.829 8.134 1.00 87.62 334 VAL A CA 1
ATOM 2663 C C . VAL A 1 334 ? -1.847 -17.117 8.950 1.00 87.62 334 VAL A C 1
ATOM 2665 O O . VAL A 1 334 ? -0.769 -17.683 9.095 1.00 87.62 334 VAL A O 1
ATOM 2668 N N . LYS A 1 335 ? -2.991 -17.657 9.394 1.00 87.94 335 LYS A N 1
ATOM 2669 C CA . LYS A 1 335 ? -3.049 -18.943 10.116 1.00 87.94 335 LYS A CA 1
ATOM 2670 C C . LYS A 1 335 ? -2.297 -20.052 9.383 1.00 87.94 335 LYS A C 1
ATOM 2672 O O . LYS A 1 335 ? -1.559 -20.807 10.006 1.00 87.94 335 LYS A O 1
ATOM 2677 N N . LYS A 1 336 ? -2.494 -20.170 8.067 1.00 87.00 336 LYS A N 1
ATOM 2678 C CA . LYS A 1 336 ? -1.855 -21.210 7.258 1.00 87.00 336 LYS A CA 1
ATOM 2679 C C . LYS A 1 336 ? -0.335 -21.070 7.242 1.00 87.00 336 LYS A C 1
ATOM 2681 O O . LYS A 1 336 ? 0.333 -22.089 7.374 1.00 87.00 336 LYS A O 1
ATOM 2686 N N . GLU A 1 337 ? 0.193 -19.860 7.064 1.00 86.50 337 GLU A N 1
ATOM 2687 C CA . GLU A 1 337 ? 1.642 -19.621 7.085 1.00 86.50 337 GLU A CA 1
ATOM 2688 C C . GLU A 1 337 ? 2.219 -19.857 8.480 1.00 86.50 337 GLU A C 1
ATOM 2690 O O . GLU A 1 337 ? 3.185 -20.597 8.629 1.00 86.50 337 GLU A O 1
ATOM 2695 N N . VAL A 1 338 ? 1.548 -19.355 9.517 1.00 83.75 338 VAL A N 1
ATOM 2696 C CA . VAL A 1 338 ? 1.956 -19.549 10.912 1.00 83.75 338 VAL A CA 1
ATOM 2697 C C . VAL A 1 338 ? 2.035 -21.035 11.271 1.00 83.75 338 VAL A C 1
ATOM 2699 O O . VAL A 1 338 ? 3.044 -21.501 11.788 1.00 83.75 338 VAL A O 1
ATOM 2702 N N . LEU A 1 339 ? 1.008 -21.819 10.936 1.00 80.44 339 LEU A N 1
ATOM 2703 C CA . LEU A 1 339 ? 0.964 -23.254 11.233 1.00 80.44 339 LEU A CA 1
ATOM 2704 C C . LEU A 1 339 ? 1.976 -24.102 10.440 1.00 80.44 339 LEU A C 1
ATOM 2706 O O . LEU A 1 339 ? 2.121 -25.282 10.757 1.00 80.44 339 LEU A O 1
ATOM 2710 N N . LYS A 1 340 ? 2.640 -23.573 9.402 1.00 81.06 340 LYS A N 1
ATOM 2711 C CA . LYS A 1 340 ? 3.750 -24.288 8.744 1.00 81.06 340 LYS A CA 1
ATOM 2712 C C . LYS A 1 340 ? 5.008 -24.278 9.603 1.00 81.06 340 LYS A C 1
ATOM 2714 O O . LYS A 1 340 ? 5.691 -25.290 9.642 1.00 81.06 340 LYS A O 1
ATOM 2719 N N . GLU A 1 341 ? 5.261 -23.168 10.288 1.00 73.12 341 GLU A N 1
ATOM 2720 C CA . GLU A 1 341 ? 6.461 -22.961 11.107 1.00 73.12 341 GLU A CA 1
ATOM 2721 C C . GLU A 1 341 ? 6.360 -23.640 12.487 1.00 73.12 341 GLU A C 1
ATOM 2723 O O . GLU A 1 341 ? 7.371 -23.895 13.130 1.00 73.12 341 GLU A O 1
ATOM 2728 N N . PHE A 1 342 ? 5.144 -23.971 12.944 1.00 64.50 342 PHE A N 1
ATOM 2729 C CA . PHE A 1 342 ? 4.891 -24.663 14.221 1.00 64.50 342 PHE A CA 1
ATOM 2730 C C . PHE A 1 342 ? 4.745 -26.199 14.110 1.00 64.50 342 PHE A C 1
ATOM 2732 O O . PHE A 1 342 ? 4.380 -26.844 15.096 1.00 64.50 342 PHE A O 1
ATOM 2739 N N . LYS A 1 343 ? 4.984 -26.796 12.934 1.00 52.81 343 LYS A N 1
ATOM 2740 C CA . LYS A 1 343 ? 5.014 -28.260 12.731 1.00 52.81 343 LYS A CA 1
ATOM 2741 C C . LYS A 1 343 ? 6.432 -28.795 12.806 1.00 52.81 343 LYS A C 1
ATOM 2743 O O . LYS A 1 343 ? 6.581 -29.923 13.328 1.00 52.81 343 LYS A O 1
#